Protein AF-0000000076752134 (afdb_homodimer)

Organism: NCBI:txid927661

Structure (mmCIF, N/CA/C/O backbone):
data_AF-0000000076752134-model_v1
#
loop_
_entity.id
_entity.type
_entity.pdbx_description
1 polymer 'Transcriptional regulator, TetR family'
#
loop_
_atom_site.group_PDB
_atom_site.id
_atom_site.type_symbol
_atom_site.label_atom_id
_atom_site.label_alt_id
_atom_site.label_comp_id
_atom_site.label_asym_id
_atom_site.label_entity_id
_atom_site.label_seq_id
_atom_site.pdbx_PDB_ins_code
_atom_site.Cartn_x
_atom_site.Cartn_y
_atom_site.Cartn_z
_atom_site.occupancy
_atom_site.B_iso_or_equiv
_atom_site.auth_seq_id
_atom_site.auth_comp_id
_atom_site.auth_asym_id
_atom_site.auth_atom_id
_atom_site.pdbx_PDB_model_num
ATOM 1 N N . MET A 1 1 ? -28.266 -38.438 -17.625 1 48.03 1 MET A N 1
ATOM 2 C CA . MET A 1 1 ? -28.484 -38.125 -16.203 1 48.03 1 MET A CA 1
ATOM 3 C C . MET A 1 1 ? -27.422 -37.188 -15.672 1 48.03 1 MET A C 1
ATOM 5 O O . MET A 1 1 ? -26.234 -37.5 -15.688 1 48.03 1 MET A O 1
ATOM 9 N N . SER A 1 2 ? -27.641 -35.906 -15.773 1 59.19 2 SER A N 1
ATOM 10 C CA . SER A 1 2 ? -26.594 -34.906 -15.594 1 59.19 2 SER A CA 1
ATOM 11 C C . SER A 1 2 ? -25.922 -35.031 -14.234 1 59.19 2 SER A C 1
ATOM 13 O O . SER A 1 2 ? -26.594 -35.25 -13.219 1 59.19 2 SER A O 1
ATOM 15 N N . ALA A 1 3 ? -24.766 -35.594 -14.125 1 75 3 ALA A N 1
ATOM 16 C CA . ALA A 1 3 ? -24 -35.844 -12.914 1 75 3 ALA A CA 1
ATOM 17 C C . ALA A 1 3 ? -24.219 -34.75 -11.883 1 75 3 ALA A C 1
ATOM 19 O O . ALA A 1 3 ? -24.438 -33.594 -12.25 1 75 3 ALA A O 1
ATOM 20 N N . ARG A 1 4 ? -24.656 -35.062 -10.594 1 89.06 4 ARG A N 1
ATOM 21 C CA . ARG A 1 4 ? -24.875 -34.156 -9.477 1 89.06 4 ARG A CA 1
ATOM 22 C C . ARG A 1 4 ? -23.688 -33.188 -9.32 1 89.06 4 ARG A C 1
ATOM 24 O O . ARG A 1 4 ? -22.531 -33.594 -9.391 1 89.06 4 ARG A O 1
ATOM 31 N N . PRO A 1 5 ? -24.047 -31.922 -9.305 1 92.06 5 PRO A N 1
ATOM 32 C CA . PRO A 1 5 ? -22.969 -30.969 -9.125 1 92.06 5 PRO A CA 1
ATOM 33 C C . PRO A 1 5 ? -22.125 -31.25 -7.875 1 92.06 5 PRO A C 1
ATOM 35 O O . PRO A 1 5 ? -22.641 -31.766 -6.887 1 92.06 5 PRO A O 1
ATOM 38 N N . THR A 1 6 ? -20.922 -31.031 -8 1 94.31 6 THR A N 1
ATOM 39 C CA . THR A 1 6 ? -19.969 -31.203 -6.906 1 94.31 6 THR A CA 1
ATOM 40 C C . THR A 1 6 ? -19.359 -29.859 -6.5 1 94.31 6 THR A C 1
ATOM 42 O O . THR A 1 6 ? -19.594 -28.844 -7.152 1 94.31 6 THR A O 1
ATOM 45 N N . ALA A 1 7 ? -18.625 -29.922 -5.395 1 96.06 7 ALA A N 1
ATOM 46 C CA . ALA A 1 7 ? -17.891 -28.734 -4.945 1 96.06 7 ALA A CA 1
ATOM 47 C C . ALA A 1 7 ? -16.922 -28.25 -6.023 1 96.06 7 ALA A C 1
ATOM 49 O O . ALA A 1 7 ? -16.766 -27.047 -6.223 1 96.06 7 ALA A O 1
ATOM 50 N N . THR A 1 8 ? -16.344 -29.172 -6.66 1 96.94 8 THR A N 1
ATOM 51 C CA . THR A 1 8 ? -15.398 -28.844 -7.723 1 96.94 8 THR A CA 1
ATOM 52 C C . THR A 1 8 ? -16.109 -28.156 -8.883 1 96.94 8 THR A C 1
ATOM 54 O O . THR A 1 8 ? -15.586 -27.188 -9.438 1 96.94 8 THR A O 1
ATOM 57 N N . ASP A 1 9 ? -17.25 -28.656 -9.234 1 96.44 9 ASP A N 1
ATOM 58 C CA . ASP A 1 9 ? -18.047 -28.031 -10.281 1 96.44 9 ASP A CA 1
ATOM 59 C C . ASP A 1 9 ? -18.422 -26.594 -9.898 1 96.44 9 ASP A C 1
ATOM 61 O O . ASP A 1 9 ? -18.359 -25.688 -10.734 1 96.44 9 ASP A O 1
ATOM 65 N N . ALA A 1 10 ? -18.781 -26.484 -8.68 1 97.31 10 ALA A N 1
ATOM 66 C CA . ALA A 1 10 ? -19.172 -25.172 -8.18 1 97.31 10 ALA A CA 1
ATOM 67 C C . ALA A 1 10 ? -18.016 -24.188 -8.258 1 97.31 10 ALA A C 1
ATOM 69 O O . ALA A 1 10 ? -18.172 -23.062 -8.719 1 97.31 10 ALA A O 1
ATOM 70 N N . PHE A 1 11 ? -16.875 -24.609 -7.848 1 98.25 11 PHE A N 1
ATOM 71 C CA . PHE A 1 11 ? -15.695 -23.75 -7.883 1 98.25 11 PHE A CA 1
ATOM 72 C C . PHE A 1 11 ? -15.336 -23.391 -9.32 1 98.25 11 PHE A C 1
ATOM 74 O O . PHE A 1 11 ? -15.008 -22.234 -9.617 1 98.25 11 PHE A O 1
ATOM 81 N N . ARG A 1 12 ? -15.406 -24.328 -10.18 1 97.81 12 ARG A N 1
ATOM 82 C CA . ARG A 1 12 ? -15.07 -24.094 -11.578 1 97.81 12 ARG A CA 1
ATOM 83 C C . ARG A 1 12 ? -16.016 -23.062 -12.195 1 97.81 12 ARG A C 1
ATOM 85 O O . ARG A 1 12 ? -15.57 -22.203 -12.961 1 97.81 12 ARG A O 1
ATOM 92 N N . LEU A 1 13 ? -17.234 -23.203 -11.859 1 97.69 13 LEU A N 1
ATOM 93 C CA . LEU A 1 13 ? -18.219 -22.25 -12.367 1 97.69 13 LEU A CA 1
ATOM 94 C C . LEU A 1 13 ? -17.953 -20.859 -11.828 1 97.69 13 LEU A C 1
ATOM 96 O O . LEU A 1 13 ? -17.984 -19.875 -12.578 1 97.69 13 LEU A O 1
ATOM 100 N N . ALA A 1 14 ? -17.688 -20.719 -10.547 1 98.31 14 ALA A N 1
ATOM 101 C CA . ALA A 1 14 ? -17.375 -19.438 -9.93 1 98.31 14 ALA A CA 1
ATOM 102 C C . ALA A 1 14 ? -16.125 -18.828 -10.531 1 98.31 14 ALA A C 1
ATOM 104 O O . ALA A 1 14 ? -16.094 -17.625 -10.828 1 98.31 14 ALA A O 1
ATOM 105 N N . ARG A 1 15 ? -15.148 -19.656 -10.664 1 98.12 15 ARG A N 1
ATOM 106 C CA . ARG A 1 15 ? -13.891 -19.203 -11.242 1 98.12 15 ARG A CA 1
ATOM 107 C C . ARG A 1 15 ? -14.078 -18.703 -12.672 1 98.12 15 ARG A C 1
ATOM 109 O O . ARG A 1 15 ? -13.516 -17.688 -13.055 1 98.12 15 ARG A O 1
ATOM 116 N N . ARG A 1 16 ? -14.859 -19.391 -13.453 1 97.75 16 ARG A N 1
ATOM 117 C CA . ARG A 1 16 ? -15.164 -18.969 -14.82 1 97.75 16 ARG A CA 1
ATOM 118 C C . ARG A 1 16 ? -15.883 -17.625 -14.836 1 97.75 16 ARG A C 1
ATOM 120 O O . ARG A 1 16 ? -15.602 -16.781 -15.688 1 97.75 16 ARG A O 1
ATOM 127 N N . THR A 1 17 ? -16.828 -17.516 -13.977 1 97.62 17 THR A N 1
ATOM 128 C CA . THR A 1 17 ? -17.547 -16.266 -13.844 1 97.62 17 THR A CA 1
ATOM 129 C C . THR A 1 17 ? -16.578 -15.117 -13.539 1 97.62 17 THR A C 1
ATOM 131 O O . THR A 1 17 ? -16.641 -14.062 -14.164 1 97.62 17 THR A O 1
ATOM 134 N N . PHE A 1 18 ? -15.688 -15.352 -12.648 1 98.06 18 PHE A N 1
ATOM 135 C CA . PHE A 1 18 ? -14.688 -14.359 -12.25 1 98.06 18 PHE A CA 1
ATOM 136 C C . PHE A 1 18 ? -13.758 -14.031 -13.414 1 98.06 18 PHE A C 1
ATOM 138 O O . PHE A 1 18 ? -13.477 -12.859 -13.68 1 98.06 18 PHE A O 1
ATOM 145 N N . LEU A 1 19 ? -13.375 -15.016 -14.148 1 97.5 19 LEU A N 1
ATOM 146 C CA . LEU A 1 19 ? -12.461 -14.852 -15.281 1 97.5 19 LEU A CA 1
ATOM 147 C C . LEU A 1 19 ? -13.133 -14.055 -16.406 1 97.5 19 LEU A C 1
ATOM 149 O O . LEU A 1 19 ? -12.461 -13.352 -17.156 1 97.5 19 LEU A O 1
ATOM 153 N N . ALA A 1 20 ? -14.43 -14.109 -16.438 1 96.62 20 ALA A N 1
ATOM 154 C CA . ALA A 1 20 ? -15.195 -13.383 -17.438 1 96.62 20 ALA A CA 1
ATOM 155 C C . ALA A 1 20 ? -15.375 -11.922 -17.047 1 96.62 20 ALA A C 1
ATOM 157 O O . ALA A 1 20 ? -15.953 -11.133 -17.812 1 96.62 20 ALA A O 1
ATOM 158 N N . GLY A 1 21 ? -14.891 -11.555 -15.914 1 95.25 21 GLY A N 1
ATOM 159 C CA . GLY A 1 21 ? -15.016 -10.188 -15.438 1 95.25 21 GLY A CA 1
ATOM 160 C C . GLY A 1 21 ? -16.359 -9.898 -14.789 1 95.25 21 GLY A C 1
ATOM 161 O O . GLY A 1 21 ? -16.75 -8.734 -14.648 1 95.25 21 GLY A O 1
ATOM 162 N N . GLU A 1 22 ? -17.047 -10.961 -14.375 1 95.69 22 GLU A N 1
ATOM 163 C CA . GLU A 1 22 ? -18.375 -10.805 -13.797 1 95.69 22 GLU A CA 1
ATOM 164 C C . GLU A 1 22 ? -18.344 -10.953 -12.273 1 95.69 22 GLU A C 1
ATOM 166 O O . GLU A 1 22 ? -17.438 -11.602 -11.734 1 95.69 22 GLU A O 1
ATOM 171 N N . ARG A 1 23 ? -19.328 -10.297 -11.656 1 96.12 23 ARG A N 1
ATOM 172 C CA . ARG A 1 23 ? -19.453 -10.438 -10.211 1 96.12 23 ARG A CA 1
ATOM 173 C C . ARG A 1 23 ? -19.875 -11.859 -9.836 1 96.12 23 ARG A C 1
ATOM 175 O O . ARG A 1 23 ? -20.828 -12.398 -10.398 1 96.12 23 ARG A O 1
ATOM 182 N N . VAL A 1 24 ? -19.156 -12.492 -8.984 1 97.06 24 VAL A N 1
ATOM 183 C CA . VAL A 1 24 ? -19.531 -13.797 -8.445 1 97.06 24 VAL A CA 1
ATOM 184 C C . VAL A 1 24 ? -20.656 -13.633 -7.418 1 97.06 24 VAL A C 1
ATOM 186 O O . VAL A 1 24 ? -20.438 -13.094 -6.332 1 97.06 24 VAL A O 1
ATOM 189 N N . ASP A 1 25 ? -21.75 -14.047 -7.762 1 95.94 25 ASP A N 1
ATOM 190 C CA . ASP A 1 25 ? -22.938 -13.984 -6.918 1 95.94 25 ASP A CA 1
ATOM 191 C C . ASP A 1 25 ? -23.344 -15.375 -6.43 1 95.94 25 ASP A C 1
ATOM 193 O O . ASP A 1 25 ? -23.719 -16.234 -7.227 1 95.94 25 ASP A O 1
ATOM 197 N N . LEU A 1 26 ? -23.344 -15.523 -5.145 1 96.19 26 LEU A N 1
ATOM 198 C CA . LEU A 1 26 ? -23.562 -16.844 -4.574 1 96.19 26 LEU A CA 1
ATOM 199 C C . LEU A 1 26 ? -25 -17.312 -4.824 1 96.19 26 LEU A C 1
ATOM 201 O O . LEU A 1 26 ? -25.25 -18.5 -5.012 1 96.19 26 LEU A O 1
ATOM 205 N N . LYS A 1 27 ? -25.938 -16.344 -4.781 1 95.25 27 LYS A N 1
ATOM 206 C CA . LYS A 1 27 ? -27.328 -16.688 -5.074 1 95.25 27 LYS A CA 1
ATOM 207 C C . LYS A 1 27 ? -27.484 -17.188 -6.512 1 95.25 27 LYS A C 1
ATOM 209 O O . LYS A 1 27 ? -28.109 -18.203 -6.758 1 95.25 27 LYS A O 1
ATOM 214 N N . ARG A 1 28 ? -26.922 -16.469 -7.406 1 95.94 28 ARG A N 1
ATOM 215 C CA . ARG A 1 28 ? -26.969 -16.844 -8.812 1 95.94 28 ARG A CA 1
ATOM 216 C C . ARG A 1 28 ? -26.266 -18.156 -9.062 1 95.94 28 ARG A C 1
ATOM 218 O O . ARG A 1 28 ? -26.734 -19 -9.836 1 95.94 28 ARG A O 1
ATOM 225 N N . LEU A 1 29 ? -25.109 -18.344 -8.406 1 96.44 29 LEU A N 1
ATOM 226 C CA . LEU A 1 29 ? -24.328 -19.578 -8.539 1 96.44 29 LEU A CA 1
ATOM 227 C C . LEU A 1 29 ? -25.141 -20.781 -8.055 1 96.44 29 LEU A C 1
ATOM 229 O O . LEU A 1 29 ? -25.172 -21.812 -8.719 1 96.44 29 LEU A O 1
ATOM 233 N N . ALA A 1 30 ? -25.766 -20.656 -6.941 1 96.19 30 ALA A N 1
ATOM 234 C CA . ALA A 1 30 ? -26.594 -21.734 -6.398 1 96.19 30 ALA A CA 1
ATOM 235 C C . ALA A 1 30 ? -27.734 -22.078 -7.352 1 96.19 30 ALA A C 1
ATOM 237 O O . ALA A 1 30 ? -28.016 -23.25 -7.598 1 96.19 30 ALA A O 1
ATOM 238 N N . ALA A 1 31 ? -28.344 -21 -7.883 1 95.5 31 ALA A N 1
ATOM 239 C CA . ALA A 1 31 ? -29.469 -21.188 -8.812 1 95.5 31 ALA A CA 1
ATOM 240 C C . ALA A 1 31 ? -29.016 -21.922 -10.07 1 95.5 31 ALA A C 1
ATOM 242 O O . ALA A 1 31 ? -29.688 -22.828 -10.539 1 95.5 31 ALA A O 1
ATOM 243 N N . GLU A 1 32 ? -27.875 -21.578 -10.555 1 95.31 32 GLU A N 1
ATOM 244 C CA . GLU A 1 32 ? -27.359 -22.172 -11.773 1 95.31 32 GLU A CA 1
ATOM 245 C C . GLU A 1 32 ? -27 -23.641 -11.555 1 95.31 32 GLU A C 1
ATOM 247 O O . GLU A 1 32 ? -27.141 -24.469 -12.469 1 95.31 32 GLU A O 1
ATOM 252 N N . LEU A 1 33 ? -26.547 -24.031 -10.352 1 95.75 33 LEU A N 1
ATOM 253 C CA . LEU A 1 33 ? -26.141 -25.391 -10.023 1 95.75 33 LEU A CA 1
ATOM 254 C C . LEU A 1 33 ? -27.312 -26.203 -9.484 1 95.75 33 LEU A C 1
ATOM 256 O O . LEU A 1 33 ? -27.203 -27.406 -9.281 1 95.75 33 LEU A O 1
ATOM 260 N N . ASP A 1 34 ? -28.406 -25.453 -9.281 1 95 34 ASP A N 1
ATOM 261 C CA . ASP A 1 34 ? -29.609 -26.062 -8.734 1 95 34 ASP A CA 1
ATOM 262 C C . ASP A 1 34 ? -29.328 -26.719 -7.383 1 95 34 ASP A C 1
ATOM 264 O O . ASP A 1 34 ? -29.625 -27.906 -7.188 1 95 34 ASP A O 1
ATOM 268 N N . VAL A 1 35 ? -28.672 -26.031 -6.5 1 95.88 35 VAL A N 1
ATOM 269 C CA . VAL A 1 35 ? -28.422 -26.438 -5.121 1 95.88 35 VAL A CA 1
ATOM 270 C C . VAL A 1 35 ? -28.859 -25.344 -4.16 1 95.88 35 VAL A C 1
ATOM 272 O O . VAL A 1 35 ? -29.031 -24.188 -4.566 1 95.88 35 VAL A O 1
ATOM 275 N N . ASP A 1 36 ? -29.062 -25.703 -2.879 1 94.88 36 ASP A N 1
ATOM 276 C CA . ASP A 1 36 ? -29.422 -24.719 -1.869 1 94.88 36 ASP A CA 1
ATOM 277 C C . ASP A 1 36 ? -28.188 -23.938 -1.407 1 94.88 36 ASP A C 1
ATOM 279 O O . ASP A 1 36 ? -27.062 -24.391 -1.567 1 94.88 36 ASP A O 1
ATOM 283 N N . ARG A 1 37 ? -28.469 -22.797 -0.846 1 92.44 37 ARG A N 1
ATOM 284 C CA . ARG A 1 37 ? -27.406 -21.906 -0.371 1 92.44 37 ARG A CA 1
ATOM 285 C C . ARG A 1 37 ? -26.578 -22.594 0.713 1 92.44 37 ARG A C 1
ATOM 287 O O . ARG A 1 37 ? -25.359 -22.375 0.793 1 92.44 37 ARG A O 1
ATOM 294 N N . SER A 1 38 ? -27.188 -23.391 1.467 1 94.75 38 SER A N 1
ATOM 295 C CA . SER A 1 38 ? -26.484 -24.078 2.545 1 94.75 38 SER A CA 1
ATOM 296 C C . SER A 1 38 ? -25.469 -25.078 1.997 1 94.75 38 SER A C 1
ATOM 298 O O . SER A 1 38 ? -24.375 -25.219 2.531 1 94.75 38 SER A O 1
ATOM 300 N N . THR A 1 39 ? -25.844 -25.75 1.032 1 94.94 39 THR A N 1
ATOM 301 C CA . THR A 1 39 ? -24.953 -26.688 0.355 1 94.94 39 THR A CA 1
ATOM 302 C C . THR A 1 39 ? -23.766 -25.953 -0.26 1 94.94 39 THR A C 1
ATOM 304 O O . THR A 1 39 ? -22.609 -26.375 -0.091 1 94.94 39 THR A O 1
ATOM 307 N N . LEU A 1 40 ? -24.047 -24.859 -0.976 1 96.19 40 LEU A N 1
ATOM 308 C CA . LEU A 1 40 ? -22.984 -24.094 -1.6 1 96.19 40 LEU A CA 1
ATOM 309 C C . LEU A 1 40 ? -22.016 -23.547 -0.548 1 96.19 40 LEU A C 1
ATOM 311 O O . LEU A 1 40 ? -20.797 -23.562 -0.748 1 96.19 40 LEU A O 1
ATOM 315 N N . PHE A 1 41 ? -22.531 -23.109 0.542 1 95.69 41 PHE A N 1
ATOM 316 C CA . PHE A 1 41 ? -21.719 -22.594 1.634 1 95.69 41 PHE A CA 1
ATOM 317 C C . PHE A 1 41 ? -20.797 -23.688 2.186 1 95.69 41 PHE A C 1
ATOM 319 O O . PHE A 1 41 ? -19.641 -23.422 2.486 1 95.69 41 PHE A O 1
ATOM 326 N N . ARG A 1 42 ? -21.328 -24.859 2.332 1 96.06 42 ARG A N 1
ATOM 327 C CA . ARG A 1 42 ? -20.516 -25.969 2.814 1 96.06 42 ARG A CA 1
ATOM 328 C C . ARG A 1 42 ? -19.375 -26.266 1.858 1 96.06 42 ARG A C 1
ATOM 330 O O . ARG A 1 42 ? -18.266 -26.641 2.291 1 96.06 42 ARG A O 1
ATOM 337 N N . TRP A 1 43 ? -19.641 -26.016 0.567 1 96.62 43 TRP A N 1
ATOM 338 C CA . TRP A 1 43 ? -18.656 -26.312 -0.461 1 96.62 43 TRP A CA 1
ATOM 339 C C . TRP A 1 43 ? -17.609 -25.203 -0.551 1 96.62 43 TRP A C 1
ATOM 341 O O . TRP A 1 43 ? -16.406 -25.484 -0.603 1 96.62 43 TRP A O 1
ATOM 351 N N . LEU A 1 44 ? -18.047 -23.906 -0.551 1 97.19 44 LEU A N 1
ATOM 352 C CA . LEU A 1 44 ? -17.203 -22.828 -1.025 1 97.19 44 LEU A CA 1
ATOM 353 C C . LEU A 1 44 ? -17.031 -21.766 0.052 1 97.19 44 LEU A C 1
ATOM 355 O O . LEU A 1 44 ? -16.25 -20.812 -0.12 1 97.19 44 LEU A O 1
ATOM 359 N N . GLY A 1 45 ? -17.688 -21.906 1.164 1 96.56 45 GLY A N 1
ATOM 360 C CA . GLY A 1 45 ? -17.672 -20.859 2.174 1 96.56 45 GLY A CA 1
ATOM 361 C C . GLY A 1 45 ? -18.438 -19.609 1.759 1 96.56 45 GLY A C 1
ATOM 362 O O . GLY A 1 45 ? -19.391 -19.703 0.981 1 96.56 45 GLY A O 1
ATOM 363 N N . ASN A 1 46 ? -18.188 -18.516 2.371 1 96.69 46 ASN A N 1
ATOM 364 C CA . ASN A 1 46 ? -18.812 -17.25 2.008 1 96.69 46 ASN A CA 1
ATOM 365 C C . ASN A 1 46 ? -18.141 -16.625 0.789 1 96.69 46 ASN A C 1
ATOM 367 O O . ASN A 1 46 ? -17.172 -17.172 0.253 1 96.69 46 ASN A O 1
ATOM 371 N N . ARG A 1 47 ? -18.656 -15.539 0.336 1 96.94 47 ARG A N 1
ATOM 372 C CA . ARG A 1 47 ? -18.203 -14.922 -0.906 1 96.94 47 ARG A CA 1
ATOM 373 C C . ARG A 1 47 ? -16.734 -14.516 -0.804 1 96.94 47 ARG A C 1
ATOM 375 O O . ARG A 1 47 ? -15.969 -14.711 -1.748 1 96.94 47 ARG A O 1
ATOM 382 N N . ASP A 1 48 ? -16.328 -13.953 0.293 1 96.81 48 ASP A N 1
ATOM 383 C CA . ASP A 1 48 ? -14.938 -13.547 0.45 1 96.81 48 ASP A CA 1
ATOM 384 C C . ASP A 1 48 ? -14 -14.75 0.348 1 96.81 48 ASP A C 1
ATOM 386 O O . ASP A 1 48 ? -12.984 -14.695 -0.344 1 96.81 48 ASP A O 1
ATOM 390 N N . GLN A 1 49 ? -14.336 -15.766 1.065 1 97.06 49 GLN A N 1
ATOM 391 C CA . GLN A 1 49 ? -13.531 -16.984 1.021 1 97.06 49 GLN A CA 1
ATOM 392 C C . GLN A 1 49 ? -13.43 -17.531 -0.403 1 97.06 49 GLN A C 1
ATOM 394 O O . GLN A 1 49 ? -12.352 -17.938 -0.842 1 97.06 49 GLN A O 1
ATOM 399 N N . LEU A 1 50 ? -14.547 -17.531 -1.051 1 97.94 50 LEU A N 1
ATOM 400 C CA . LEU A 1 50 ? -14.57 -18.016 -2.43 1 97.94 50 LEU A CA 1
ATOM 401 C C . LEU A 1 50 ? -13.68 -17.156 -3.318 1 97.94 50 LEU A C 1
ATOM 403 O O . LEU A 1 50 ? -12.898 -17.672 -4.113 1 97.94 50 LEU A O 1
ATOM 407 N N . LEU A 1 51 ? -13.773 -15.828 -3.268 1 98 51 LEU A N 1
ATOM 408 C CA . LEU A 1 51 ? -12.945 -14.914 -4.051 1 98 51 LEU A CA 1
ATOM 409 C C . LEU A 1 51 ? -11.469 -15.141 -3.771 1 98 51 LEU A C 1
ATOM 411 O O . LEU A 1 51 ? -10.648 -15.156 -4.699 1 98 51 LEU A O 1
ATOM 415 N N . VAL A 1 52 ? -11.125 -15.344 -2.553 1 97.69 52 VAL A N 1
ATOM 416 C CA . VAL A 1 52 ? -9.75 -15.609 -2.146 1 97.69 52 VAL A CA 1
ATOM 417 C C . VAL A 1 52 ? -9.25 -16.891 -2.822 1 97.69 52 VAL A C 1
ATOM 419 O O . VAL A 1 52 ? -8.172 -16.906 -3.42 1 97.69 52 VAL A O 1
ATOM 422 N N . ASP A 1 53 ? -10.047 -17.891 -2.729 1 97.69 53 ASP A N 1
ATOM 423 C CA . ASP A 1 53 ? -9.672 -19.172 -3.334 1 97.69 53 ASP A CA 1
ATOM 424 C C . ASP A 1 53 ? -9.5 -19.031 -4.844 1 97.69 53 ASP A C 1
ATOM 426 O O . ASP A 1 53 ? -8.586 -19.625 -5.426 1 97.69 53 ASP A O 1
ATOM 430 N N . ILE A 1 54 ? -10.328 -18.266 -5.449 1 98.19 54 ILE A N 1
ATOM 431 C CA . ILE A 1 54 ? -10.234 -18.047 -6.887 1 98.19 54 ILE A CA 1
ATOM 432 C C . ILE A 1 54 ? -8.953 -17.281 -7.211 1 98.19 54 ILE A C 1
ATOM 434 O O . ILE A 1 54 ? -8.203 -17.672 -8.109 1 98.19 54 ILE A O 1
ATOM 438 N N . LEU A 1 55 ? -8.695 -16.188 -6.5 1 97.5 55 LEU A N 1
ATOM 439 C CA . LEU A 1 55 ? -7.508 -15.375 -6.727 1 97.5 55 LEU A CA 1
ATOM 440 C C . LEU A 1 55 ? -6.238 -16.203 -6.566 1 97.5 55 LEU A C 1
ATOM 442 O O . LEU A 1 55 ? -5.32 -16.109 -7.383 1 97.5 55 LEU A O 1
ATOM 446 N N . ILE A 1 56 ? -6.211 -17.062 -5.555 1 97.38 56 ILE A N 1
ATOM 447 C CA . ILE A 1 56 ? -5.055 -17.922 -5.297 1 97.38 56 ILE A CA 1
ATOM 448 C C . ILE A 1 56 ? -4.902 -18.922 -6.426 1 97.38 56 ILE A C 1
ATOM 450 O O . ILE A 1 56 ? -3.793 -19.156 -6.918 1 97.38 56 ILE A O 1
ATOM 454 N N . SER A 1 57 ? -6.012 -19.469 -6.844 1 97.25 57 SER A N 1
ATOM 455 C CA . SER A 1 57 ? -5.988 -20.469 -7.898 1 97.25 57 SER A CA 1
ATOM 456 C C . SER A 1 57 ? -5.461 -19.891 -9.203 1 97.25 57 SER A C 1
ATOM 458 O O . SER A 1 57 ? -4.973 -20.625 -10.07 1 97.25 57 SER A O 1
ATOM 460 N N . LEU A 1 58 ? -5.582 -18.6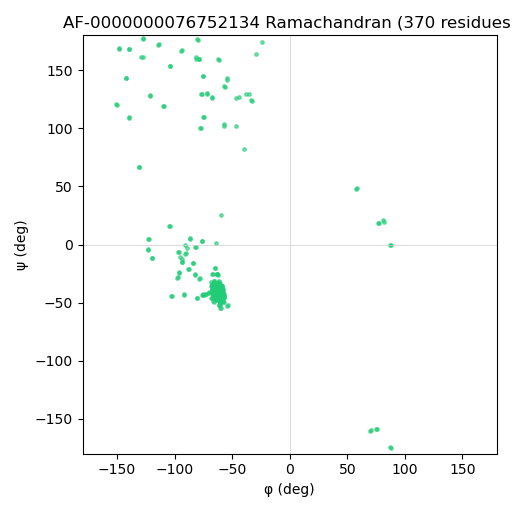09 -9.422 1 96.12 58 LEU A N 1
ATOM 461 C CA . LEU A 1 58 ? -5.133 -17.938 -10.641 1 96.12 58 LEU A CA 1
ATOM 462 C C . LEU A 1 58 ? -3.703 -17.422 -10.484 1 96.12 58 LEU A C 1
ATOM 464 O O . LEU A 1 58 ? -2.875 -17.609 -11.375 1 96.12 58 LEU A O 1
ATOM 468 N N . SER A 1 59 ? -3.404 -16.844 -9.359 1 95.06 59 SER A N 1
ATOM 469 C CA . SER A 1 59 ? -2.123 -16.188 -9.117 1 95.06 59 SER A CA 1
ATOM 470 C C . SER A 1 59 ? -1.005 -17.219 -8.945 1 95.06 59 SER A C 1
ATOM 472 O O . SER A 1 59 ? 0.083 -17.047 -9.5 1 95.06 59 SER A O 1
ATOM 474 N N . ASP A 1 60 ? -1.198 -18.312 -8.219 1 94.94 60 ASP A N 1
ATOM 475 C CA . ASP A 1 60 ? -0.157 -19.266 -7.852 1 94.94 60 ASP A CA 1
ATOM 476 C C . ASP A 1 60 ? 0.459 -19.906 -9.094 1 94.94 60 ASP A C 1
ATOM 478 O O . ASP A 1 60 ? 1.678 -19.875 -9.281 1 94.94 60 ASP A O 1
ATOM 482 N N . PRO A 1 61 ? -0.428 -20.453 -9.961 1 95.56 61 PRO A N 1
ATOM 483 C CA . PRO A 1 61 ? 0.173 -21.062 -11.148 1 95.56 61 PRO A CA 1
ATOM 484 C C . PRO A 1 61 ? 0.875 -20.047 -12.047 1 95.56 61 PRO A C 1
ATOM 486 O O . PRO A 1 61 ? 1.876 -20.375 -12.688 1 95.56 61 PRO A O 1
ATOM 489 N N . THR A 1 62 ? 0.361 -18.828 -12.133 1 96.62 62 THR A N 1
ATOM 490 C CA . THR A 1 62 ? 0.973 -17.781 -12.938 1 96.62 62 THR A CA 1
ATOM 491 C C . THR A 1 62 ? 2.387 -17.484 -12.445 1 96.62 62 THR A C 1
ATOM 493 O O . THR A 1 62 ? 3.338 -17.484 -13.227 1 96.62 62 THR A O 1
ATOM 496 N N . LEU A 1 63 ? 2.537 -17.281 -11.117 1 97.69 63 LEU A N 1
ATOM 497 C CA . LEU A 1 63 ? 3.842 -16.969 -10.547 1 97.69 63 LEU A CA 1
ATOM 498 C C . LEU A 1 63 ? 4.793 -18.156 -10.68 1 97.69 63 LEU A C 1
ATOM 500 O O . LEU A 1 63 ? 5.961 -17.984 -11.023 1 97.69 63 LEU A O 1
ATOM 504 N N . ARG A 1 64 ? 4.293 -19.344 -10.523 1 96.31 64 ARG A N 1
ATOM 505 C CA . ARG A 1 64 ? 5.125 -20.547 -10.633 1 96.31 64 ARG A CA 1
ATOM 506 C C . ARG A 1 64 ? 5.668 -20.703 -12.047 1 96.31 64 ARG A C 1
ATOM 508 O O . ARG A 1 64 ? 6.832 -21.062 -12.234 1 96.31 64 ARG A O 1
ATOM 515 N N . THR A 1 65 ? 4.859 -20.453 -13.023 1 97.69 65 THR A N 1
ATOM 516 C CA . THR A 1 65 ? 5.277 -20.547 -14.414 1 97.69 65 THR A CA 1
ATOM 517 C C . THR A 1 65 ? 6.344 -19.5 -14.734 1 97.69 65 THR A C 1
ATOM 519 O O . THR A 1 65 ? 7.348 -19.812 -15.375 1 97.69 65 THR A O 1
ATOM 522 N N . ILE A 1 66 ? 6.125 -18.344 -14.242 1 98.25 66 ILE A N 1
ATOM 523 C CA . ILE A 1 66 ? 7.066 -17.25 -14.477 1 98.25 66 ILE A CA 1
ATOM 524 C C . ILE A 1 66 ? 8.414 -17.578 -13.844 1 98.25 66 ILE A C 1
ATOM 526 O O . ILE A 1 66 ? 9.461 -17.391 -14.461 1 98.25 66 ILE A O 1
ATOM 530 N N . VAL A 1 67 ? 8.398 -18.125 -12.633 1 97.56 67 VAL A N 1
ATOM 531 C CA . VAL A 1 67 ? 9.609 -18.5 -11.906 1 97.56 67 VAL A CA 1
ATOM 532 C C . VAL A 1 67 ? 10.344 -19.609 -12.664 1 97.56 67 VAL A C 1
ATOM 534 O O . VAL A 1 67 ? 11.562 -19.531 -12.844 1 97.56 67 VAL A O 1
ATOM 537 N N . ARG A 1 68 ? 9.586 -20.562 -13.117 1 95.94 68 ARG A N 1
ATOM 538 C CA . ARG A 1 68 ? 10.164 -21.703 -13.828 1 95.94 68 ARG A CA 1
ATOM 539 C C . ARG A 1 68 ? 10.844 -21.25 -15.117 1 95.94 68 ARG A C 1
ATOM 541 O O . ARG A 1 68 ? 11.906 -21.75 -15.477 1 95.94 68 ARG A O 1
ATOM 548 N N . ASP A 1 69 ? 10.289 -20.234 -15.734 1 96.88 69 ASP A N 1
ATOM 549 C CA . ASP A 1 69 ? 10.727 -19.844 -17.078 1 96.88 69 ASP A CA 1
ATOM 550 C C . ASP A 1 69 ? 11.805 -18.75 -17 1 96.88 69 ASP A C 1
ATOM 552 O O . ASP A 1 69 ? 12.453 -18.453 -18 1 96.88 69 ASP A O 1
ATOM 556 N N . ALA A 1 70 ? 11.891 -18.188 -15.836 1 96.06 70 ALA A N 1
ATOM 557 C CA . ALA A 1 70 ? 12.828 -17.078 -15.703 1 96.06 70 ALA A CA 1
ATOM 558 C C . ALA A 1 70 ? 14.273 -17.578 -15.742 1 96.06 70 ALA A C 1
ATOM 560 O O . ALA A 1 70 ? 14.633 -18.5 -15.023 1 96.06 70 ALA A O 1
ATOM 561 N N . GLU A 1 71 ? 15.055 -16.969 -16.578 1 94.81 71 GLU A N 1
ATOM 562 C CA . GLU A 1 71 ? 16.469 -17.328 -16.703 1 94.81 71 GLU A CA 1
ATOM 563 C C . GLU A 1 71 ? 17.344 -16.438 -15.812 1 94.81 71 GLU A C 1
ATOM 565 O O . GLU A 1 71 ? 16.859 -15.445 -15.266 1 94.81 71 GLU A O 1
ATOM 570 N N . GLY A 1 72 ? 18.578 -16.906 -15.688 1 94.19 72 GLY A N 1
ATOM 571 C CA . GLY A 1 72 ? 19.547 -16.141 -14.914 1 94.19 72 GLY A CA 1
ATOM 572 C C . GLY A 1 72 ? 19.516 -16.469 -13.43 1 94.19 72 GLY A C 1
ATOM 573 O O . GLY A 1 72 ? 18.984 -17.5 -13.031 1 94.19 72 GLY A O 1
ATOM 574 N N . THR A 1 73 ? 20.312 -15.695 -12.68 1 93.81 73 THR A N 1
ATOM 575 C CA . THR A 1 73 ? 20.422 -15.875 -11.234 1 93.81 73 THR A CA 1
ATOM 576 C C . THR A 1 73 ? 20.469 -14.523 -10.523 1 93.81 73 THR A C 1
ATOM 578 O O . THR A 1 73 ? 20.531 -13.477 -11.172 1 93.81 73 THR A O 1
ATOM 581 N N . GLY A 1 74 ? 20.328 -14.562 -9.234 1 94.56 74 GLY A N 1
ATOM 582 C CA . GLY A 1 74 ? 20.578 -13.398 -8.406 1 94.56 74 GLY A CA 1
ATOM 583 C C . GLY A 1 74 ? 19.469 -12.359 -8.492 1 94.56 74 GLY A C 1
ATOM 584 O O . GLY A 1 74 ? 18.328 -12.68 -8.805 1 94.56 74 GLY A O 1
ATOM 585 N N . GLY A 1 75 ? 19.766 -11.156 -8.148 1 94.12 75 GLY A N 1
ATOM 586 C CA . GLY A 1 75 ? 18.828 -10.047 -8.07 1 94.12 75 GLY A CA 1
ATOM 587 C C . GLY A 1 75 ? 18.188 -9.711 -9.406 1 94.12 75 GLY A C 1
ATOM 588 O O . GLY A 1 75 ? 17 -9.359 -9.461 1 94.12 75 GLY A O 1
ATOM 589 N N . ARG A 1 76 ? 18.969 -9.844 -10.484 1 94.06 76 ARG A N 1
ATOM 590 C CA . ARG A 1 76 ? 18.438 -9.547 -11.812 1 94.06 76 ARG A CA 1
ATOM 591 C C . ARG A 1 76 ? 17.328 -10.531 -12.188 1 94.06 76 ARG A C 1
ATOM 593 O O . ARG A 1 76 ? 16.312 -10.148 -12.773 1 94.06 76 ARG A O 1
ATOM 600 N N . ARG A 1 77 ? 17.531 -11.781 -11.891 1 96.38 77 ARG A N 1
ATOM 601 C CA . ARG A 1 77 ? 16.516 -12.789 -12.148 1 96.38 77 ARG A CA 1
ATOM 602 C C . ARG A 1 77 ? 15.242 -12.492 -11.367 1 96.38 77 ARG A C 1
ATOM 604 O O . ARG A 1 77 ? 14.141 -12.523 -11.914 1 96.38 77 ARG A O 1
ATOM 611 N N . VAL A 1 78 ? 15.414 -12.188 -10.086 1 97.62 78 VAL A N 1
ATOM 612 C CA . VAL A 1 78 ? 14.281 -11.891 -9.219 1 97.62 78 VAL A CA 1
ATOM 613 C C . VAL A 1 78 ? 13.531 -10.664 -9.742 1 97.62 78 VAL A C 1
ATOM 615 O O . VAL A 1 78 ? 12.297 -10.648 -9.766 1 97.62 78 VAL A O 1
ATOM 618 N N . ALA A 1 79 ? 14.258 -9.664 -10.203 1 97.12 79 ALA A N 1
ATOM 619 C CA . ALA A 1 79 ? 13.656 -8.453 -10.75 1 97.12 79 ALA A CA 1
ATOM 620 C C . ALA A 1 79 ? 12.852 -8.758 -12.008 1 97.12 79 ALA A C 1
ATOM 622 O O . ALA A 1 79 ? 11.75 -8.234 -12.195 1 97.12 79 ALA A O 1
ATOM 623 N N . ARG A 1 80 ? 13.383 -9.586 -12.852 1 97.56 80 ARG A N 1
ATOM 624 C CA . ARG A 1 80 ? 12.68 -9.984 -14.062 1 97.56 80 ARG A CA 1
ATOM 625 C C . ARG A 1 80 ? 11.383 -10.727 -13.727 1 97.56 80 ARG A C 1
ATOM 627 O O . ARG A 1 80 ? 10.352 -10.508 -14.367 1 97.56 80 ARG A O 1
ATOM 634 N N . ILE A 1 81 ? 11.469 -11.555 -12.758 1 98.5 81 ILE A N 1
ATOM 635 C CA . ILE A 1 81 ? 10.305 -12.305 -12.32 1 98.5 81 ILE A CA 1
ATOM 636 C C . ILE A 1 81 ? 9.242 -11.352 -11.781 1 98.5 81 ILE A C 1
ATOM 638 O O . ILE A 1 81 ? 8.062 -11.469 -12.109 1 98.5 81 ILE A O 1
ATOM 642 N N . ALA A 1 82 ? 9.656 -10.414 -10.945 1 98.5 82 ALA A N 1
ATOM 643 C CA . ALA A 1 82 ? 8.734 -9.43 -10.398 1 98.5 82 ALA A CA 1
ATOM 644 C C . ALA A 1 82 ? 8.055 -8.633 -11.516 1 98.5 82 ALA A C 1
ATOM 646 O O . ALA A 1 82 ? 6.84 -8.422 -11.484 1 98.5 82 ALA A O 1
ATOM 647 N N . GLY A 1 83 ? 8.852 -8.18 -12.477 1 98.19 83 GLY A N 1
ATOM 648 C CA . GLY A 1 83 ? 8.305 -7.461 -13.617 1 98.19 83 GLY A CA 1
ATOM 649 C C . GLY A 1 83 ? 7.328 -8.281 -14.438 1 98.19 83 GLY A C 1
ATOM 650 O O . GLY A 1 83 ? 6.266 -7.793 -14.82 1 98.19 83 GLY A O 1
ATOM 651 N N . ALA A 1 84 ? 7.684 -9.5 -14.719 1 98.38 84 ALA A N 1
ATOM 652 C CA . ALA A 1 84 ? 6.824 -10.391 -15.492 1 98.38 84 ALA A CA 1
ATOM 653 C C . ALA A 1 84 ? 5.512 -10.664 -14.758 1 98.38 84 ALA A C 1
ATOM 655 O O . ALA A 1 84 ? 4.449 -10.719 -15.375 1 98.38 84 ALA A O 1
ATOM 656 N N . TYR A 1 85 ? 5.582 -10.852 -13.453 1 98.31 85 TYR A N 1
ATOM 657 C CA . TYR A 1 85 ? 4.383 -11.062 -12.648 1 98.31 85 TYR A CA 1
ATOM 658 C C . TYR A 1 85 ? 3.486 -9.828 -12.68 1 98.31 85 TYR A C 1
ATOM 660 O O . TYR A 1 85 ? 2.271 -9.938 -12.859 1 98.31 85 TYR A O 1
ATOM 668 N N . ALA A 1 86 ? 4.078 -8.656 -12.523 1 97.56 86 ALA A N 1
ATOM 669 C CA . ALA A 1 86 ? 3.33 -7.406 -12.633 1 97.56 86 ALA A CA 1
ATOM 670 C C . ALA A 1 86 ? 2.639 -7.297 -13.984 1 97.56 86 ALA A C 1
ATOM 672 O O . ALA A 1 86 ? 1.464 -6.926 -14.062 1 97.56 86 ALA A O 1
ATOM 673 N N . ALA A 1 87 ? 3.371 -7.605 -15.047 1 97.44 87 ALA A N 1
ATOM 674 C CA . ALA A 1 87 ? 2.811 -7.543 -16.391 1 97.44 87 ALA A CA 1
ATOM 675 C C . ALA A 1 87 ? 1.624 -8.492 -16.531 1 97.44 87 ALA A C 1
ATOM 677 O O . ALA A 1 87 ? 0.61 -8.141 -17.141 1 97.44 87 ALA A O 1
ATOM 678 N N . ALA A 1 88 ? 1.758 -9.672 -16.016 1 97.25 88 ALA A N 1
ATOM 679 C CA . ALA A 1 88 ? 0.675 -10.656 -16.078 1 97.25 88 ALA A CA 1
ATOM 680 C C . ALA A 1 88 ? -0.577 -10.133 -15.375 1 97.25 88 ALA A C 1
ATOM 682 O O . ALA A 1 88 ? -1.693 -10.32 -15.867 1 97.25 88 ALA A O 1
ATOM 683 N N . LEU A 1 89 ? -0.421 -9.5 -14.234 1 95.31 89 LEU A N 1
ATOM 684 C CA . LEU A 1 89 ? -1.547 -8.953 -13.484 1 95.31 89 LEU A CA 1
ATOM 685 C C . LEU A 1 89 ? -2.152 -7.758 -14.211 1 95.31 89 LEU A C 1
ATOM 687 O O . LEU A 1 89 ? -3.373 -7.586 -14.219 1 95.31 89 LEU A O 1
ATOM 691 N N . ILE A 1 90 ? -1.331 -6.871 -14.781 1 94.44 90 ILE A N 1
ATOM 692 C CA . ILE A 1 90 ? -1.795 -5.719 -15.547 1 94.44 90 ILE A CA 1
ATOM 693 C C . ILE A 1 90 ? -2.625 -6.191 -16.734 1 94.44 90 ILE A C 1
ATOM 695 O O . ILE A 1 90 ? -3.654 -5.594 -17.062 1 94.44 90 ILE A O 1
ATOM 699 N N . ASP A 1 91 ? -2.242 -7.277 -17.328 1 94.44 91 ASP A N 1
ATOM 700 C CA . ASP A 1 91 ? -2.877 -7.781 -18.547 1 94.44 91 ASP A CA 1
ATOM 701 C C . ASP A 1 91 ? -4.117 -8.609 -18.203 1 94.44 91 ASP A C 1
ATOM 703 O O . ASP A 1 91 ? -4.91 -8.93 -19.094 1 94.44 91 ASP A O 1
ATOM 707 N N . ALA A 1 92 ? -4.223 -8.992 -16.984 1 94.38 92 ALA A N 1
ATOM 708 C CA . ALA A 1 92 ? -5.352 -9.812 -16.562 1 94.38 92 ALA A CA 1
ATOM 709 C C . ALA A 1 92 ? -6.613 -8.969 -16.391 1 94.38 92 ALA A C 1
ATOM 711 O O . ALA A 1 92 ? -6.832 -8.367 -15.344 1 94.38 92 ALA A O 1
ATOM 712 N N . SER A 1 93 ? -7.504 -9.008 -17.391 1 93.12 93 SER A N 1
ATOM 713 C CA . SER A 1 93 ? -8.703 -8.172 -17.391 1 93.12 93 SER A CA 1
ATOM 714 C C . SER A 1 93 ? -9.602 -8.484 -16.203 1 93.12 93 SER A C 1
ATOM 716 O O . SER A 1 93 ? -10.195 -7.578 -15.617 1 93.12 93 SER A O 1
ATOM 718 N N . TYR A 1 94 ? -9.664 -9.75 -15.836 1 93.88 94 TYR A N 1
ATOM 719 C CA . TYR A 1 94 ? -10.508 -10.141 -14.711 1 93.88 94 TYR A CA 1
ATOM 720 C C . TYR A 1 94 ? -10.07 -9.453 -13.43 1 93.88 94 TYR A C 1
ATOM 722 O O . TYR A 1 94 ? -10.898 -9.055 -12.609 1 93.88 94 TYR A O 1
ATOM 730 N N . TYR A 1 95 ? -8.805 -9.375 -13.273 1 92.56 95 TYR A N 1
ATOM 731 C CA . TYR A 1 95 ? -8.219 -8.766 -12.078 1 92.56 95 TYR A CA 1
ATOM 732 C C . TYR A 1 95 ? -8.516 -7.273 -12.023 1 92.56 95 TYR A C 1
ATOM 734 O O . TYR A 1 95 ? -8.961 -6.762 -11 1 92.56 95 TYR A O 1
ATOM 742 N N . ARG A 1 96 ? -8.398 -6.621 -13.133 1 89.69 96 ARG A N 1
ATOM 743 C CA . ARG A 1 96 ? -8.688 -5.191 -13.242 1 89.69 96 ARG A CA 1
ATOM 744 C C . ARG A 1 96 ? -10.172 -4.914 -13.031 1 89.69 96 ARG A C 1
ATOM 746 O O . ARG A 1 96 ? -10.539 -3.945 -12.359 1 89.69 96 ARG A O 1
ATOM 753 N N . GLU A 1 97 ? -10.945 -5.73 -13.594 1 92.69 97 GLU A N 1
ATOM 754 C CA . GLU A 1 97 ? -12.391 -5.574 -13.453 1 92.69 97 GLU A CA 1
ATOM 755 C C . GLU A 1 97 ? -12.828 -5.738 -12 1 92.69 97 GLU A C 1
ATOM 757 O O . GLU A 1 97 ? -13.672 -4.984 -11.508 1 92.69 97 GLU A O 1
ATOM 762 N N . PHE A 1 98 ? -12.211 -6.738 -11.352 1 94.56 98 PHE A N 1
ATOM 763 C CA . PHE A 1 98 ? -12.516 -6.941 -9.938 1 94.56 98 PHE A CA 1
ATOM 764 C C . PHE A 1 98 ? -12.156 -5.703 -9.125 1 94.56 98 PHE A C 1
ATOM 766 O O . PHE A 1 98 ? -12.977 -5.207 -8.344 1 94.56 98 PHE A O 1
ATOM 773 N N . MET A 1 99 ? -10.969 -5.168 -9.344 1 88.31 99 MET A N 1
ATOM 774 C CA . MET A 1 99 ? -10.484 -3.998 -8.625 1 88.31 99 MET A CA 1
ATOM 775 C C . MET A 1 99 ? -11.344 -2.775 -8.914 1 88.31 99 MET A C 1
ATOM 777 O O . MET A 1 99 ? -11.539 -1.921 -8.047 1 88.31 99 MET A O 1
ATOM 781 N N . ARG A 1 100 ? -11.875 -2.684 -10.117 1 87.38 100 ARG A N 1
ATOM 782 C CA . ARG A 1 100 ? -12.727 -1.559 -10.5 1 87.38 100 ARG A CA 1
ATOM 783 C C . ARG A 1 100 ? -14.117 -1.696 -9.891 1 87.38 100 ARG A C 1
ATOM 785 O O . ARG A 1 100 ? -14.672 -0.727 -9.375 1 87.38 100 ARG A O 1
ATOM 792 N N . ARG A 1 101 ? -14.641 -2.803 -9.922 1 92.12 101 ARG A N 1
ATOM 793 C CA . ARG A 1 101 ? -16.016 -3.039 -9.492 1 92.12 101 ARG A CA 1
ATOM 794 C C . ARG A 1 101 ? -16.141 -3.012 -7.977 1 92.12 101 ARG A C 1
ATOM 796 O O . ARG A 1 101 ? -17.125 -2.51 -7.434 1 92.12 101 ARG A O 1
ATOM 803 N N . GLU A 1 102 ? -15.164 -3.66 -7.332 1 92.19 102 GLU A N 1
ATOM 804 C CA . GLU A 1 102 ? -15.211 -3.777 -5.879 1 92.19 102 GLU A CA 1
ATOM 805 C C . GLU A 1 102 ? -13.875 -3.373 -5.25 1 92.19 102 GLU A C 1
ATOM 807 O O . GLU A 1 102 ? -13.25 -4.168 -4.547 1 92.19 102 GLU A O 1
ATOM 812 N N . PRO A 1 103 ? -13.508 -2.082 -5.363 1 84.88 103 PRO A N 1
ATOM 813 C CA . PRO A 1 103 ? -12.164 -1.653 -4.98 1 84.88 103 PRO A CA 1
ATOM 814 C C . PRO A 1 103 ? -11.883 -1.849 -3.494 1 84.88 103 PRO A C 1
ATOM 816 O O . PRO A 1 103 ? -10.789 -2.297 -3.123 1 84.88 103 PRO A O 1
ATOM 819 N N . GLU A 1 104 ? -12.82 -1.557 -2.576 1 84.19 104 GLU A N 1
ATOM 820 C CA . GLU A 1 104 ? -12.586 -1.7 -1.143 1 84.19 104 GLU A CA 1
ATOM 821 C C . GLU A 1 104 ? -12.391 -3.164 -0.758 1 84.19 104 GLU A C 1
ATOM 823 O O . GLU A 1 104 ? -11.469 -3.496 -0.009 1 84.19 104 GLU A O 1
ATOM 828 N N . ARG A 1 105 ? -13.219 -4.043 -1.269 1 90.5 105 ARG A N 1
ATOM 829 C CA . ARG A 1 105 ? -13.117 -5.473 -0.996 1 90.5 105 ARG A CA 1
ATOM 830 C C . ARG A 1 105 ? -11.828 -6.047 -1.583 1 90.5 105 ARG A C 1
ATOM 832 O O . ARG A 1 105 ? -11.133 -6.816 -0.922 1 90.5 105 ARG A O 1
ATOM 839 N N . ALA A 1 106 ? -11.516 -5.668 -2.801 1 90.69 106 ALA A N 1
ATOM 840 C CA . ALA A 1 106 ? -10.32 -6.148 -3.48 1 90.69 106 ALA A CA 1
ATOM 841 C C . ALA A 1 106 ? -9.062 -5.797 -2.691 1 90.69 106 ALA A C 1
ATOM 843 O O . ALA A 1 106 ? -8.242 -6.668 -2.395 1 90.69 106 ALA A O 1
ATOM 844 N N . LEU A 1 107 ? -8.961 -4.586 -2.299 1 84.81 107 LEU A N 1
ATOM 845 C CA . LEU A 1 107 ? -7.785 -4.133 -1.569 1 84.81 107 LEU A CA 1
ATOM 846 C C . LEU A 1 107 ? -7.68 -4.836 -0.22 1 84.81 107 LEU A C 1
ATOM 848 O O . LEU A 1 107 ? -6.586 -5.223 0.197 1 84.81 107 LEU A O 1
ATOM 852 N N . ARG A 1 108 ? -8.789 -4.977 0.426 1 86.06 108 ARG A N 1
ATOM 853 C CA . ARG A 1 108 ? -8.789 -5.676 1.708 1 86.06 108 ARG A CA 1
ATOM 854 C C . ARG A 1 108 ? -8.32 -7.117 1.549 1 86.06 108 ARG A C 1
ATOM 856 O O . ARG A 1 108 ? -7.461 -7.582 2.297 1 86.06 108 ARG A O 1
ATOM 863 N N . LEU A 1 109 ? -8.781 -7.848 0.534 1 91.81 109 LEU A N 1
ATOM 864 C CA . LEU A 1 109 ? -8.508 -9.273 0.357 1 91.81 109 LEU A CA 1
ATOM 865 C C . LEU A 1 109 ? -7.105 -9.484 -0.211 1 91.81 109 LEU A C 1
ATOM 867 O O . LEU A 1 109 ? -6.461 -10.5 0.081 1 91.81 109 LEU A O 1
ATOM 871 N N . ILE A 1 110 ? -6.66 -8.516 -0.962 1 91.38 110 ILE A N 1
ATOM 872 C CA . ILE A 1 110 ? -5.465 -8.75 -1.764 1 91.38 110 ILE A CA 1
ATOM 873 C C . ILE A 1 110 ? -4.238 -8.195 -1.037 1 91.38 110 ILE A C 1
ATOM 875 O O . ILE A 1 110 ? -3.146 -8.758 -1.136 1 91.38 110 ILE A O 1
ATOM 879 N N . THR A 1 111 ? -4.414 -7.133 -0.192 1 83.94 111 THR A N 1
ATOM 880 C CA . THR A 1 111 ? -3.223 -6.402 0.224 1 83.94 111 THR A CA 1
ATOM 881 C C . THR A 1 111 ? -3.098 -6.391 1.745 1 83.94 111 THR A C 1
ATOM 883 O O . THR A 1 111 ? -2.209 -5.734 2.295 1 83.94 111 THR A O 1
ATOM 886 N N . THR A 1 112 ? -3.992 -7.098 2.484 1 84.25 112 THR A N 1
ATOM 887 C CA . THR A 1 112 ? -3.953 -7.074 3.943 1 84.25 112 THR A CA 1
ATOM 888 C C . THR A 1 112 ? -3.914 -8.492 4.504 1 84.25 112 THR A C 1
ATOM 890 O O . THR A 1 112 ? -3.938 -9.469 3.744 1 84.25 112 THR A O 1
ATOM 893 N N . LYS A 1 113 ? -3.814 -8.57 5.781 1 84.38 113 LYS A N 1
ATOM 894 C CA . LYS A 1 113 ? -3.797 -9.859 6.469 1 84.38 113 LYS A CA 1
ATOM 895 C C . LYS A 1 113 ? -5.195 -10.469 6.539 1 84.38 113 LYS A C 1
ATOM 897 O O . LYS A 1 113 ? -5.383 -11.539 7.113 1 84.38 113 LYS A O 1
ATOM 902 N N . ALA A 1 114 ? -6.137 -9.789 5.945 1 83.31 114 ALA A N 1
ATOM 903 C CA . ALA A 1 114 ? -7.508 -10.297 5.953 1 83.31 114 ALA A CA 1
ATOM 904 C C . ALA A 1 114 ? -7.609 -11.609 5.18 1 83.31 114 ALA A C 1
ATOM 906 O O . ALA A 1 114 ? -8.57 -12.367 5.352 1 83.31 114 ALA A O 1
ATOM 907 N N . SER A 1 115 ? -6.68 -11.875 4.328 1 89.56 115 SER A N 1
ATOM 908 C CA . SER A 1 115 ? -6.633 -13.125 3.58 1 89.56 115 SER A CA 1
ATOM 909 C C . SER A 1 115 ? -5.195 -13.539 3.285 1 89.56 115 SER A C 1
ATOM 911 O O . SER A 1 115 ? -4.27 -12.734 3.436 1 89.56 115 SER A O 1
ATOM 913 N N . PRO A 1 116 ? -5.039 -14.766 2.82 1 93 116 PRO A N 1
ATOM 914 C CA . PRO A 1 116 ? -3.68 -15.25 2.572 1 93 116 PRO A CA 1
ATOM 915 C C . PRO A 1 116 ? -3.166 -14.875 1.184 1 93 116 PRO A C 1
ATOM 917 O O . PRO A 1 116 ? -2.061 -15.273 0.804 1 93 116 PRO A O 1
ATOM 920 N N . VAL A 1 117 ? -3.854 -14.117 0.383 1 94.38 117 VAL A N 1
ATOM 921 C CA . VAL A 1 117 ? -3.51 -13.875 -1.014 1 94.38 117 VAL A CA 1
ATOM 922 C C . VAL A 1 117 ? -2.125 -13.234 -1.103 1 94.38 117 VAL A C 1
ATOM 924 O O . VAL A 1 117 ? -1.229 -13.766 -1.763 1 94.38 117 VAL A O 1
ATOM 927 N N . GLN A 1 118 ? -1.973 -12.172 -0.42 1 93.56 118 GLN A N 1
ATOM 928 C CA . GLN A 1 118 ? -0.686 -11.484 -0.453 1 93.56 118 GLN A CA 1
ATOM 929 C C . GLN A 1 118 ? 0.407 -12.336 0.188 1 93.56 118 GLN A C 1
ATOM 931 O O . GLN A 1 118 ? 1.523 -12.414 -0.33 1 93.56 118 GLN A O 1
ATOM 936 N N . ARG A 1 119 ? 0.145 -13 1.294 1 93.69 119 ARG A N 1
ATOM 937 C CA . ARG A 1 119 ? 1.125 -13.812 2.008 1 93.69 119 ARG A CA 1
ATOM 938 C C . ARG A 1 119 ? 1.667 -14.93 1.118 1 93.69 119 ARG A C 1
ATOM 940 O O . ARG A 1 119 ? 2.855 -15.25 1.171 1 93.69 119 ARG A O 1
ATOM 947 N N . ARG A 1 120 ? 0.824 -15.484 0.337 1 96 120 ARG A N 1
ATOM 948 C CA . ARG A 1 120 ? 1.259 -16.578 -0.538 1 96 120 ARG A CA 1
ATOM 949 C C . ARG A 1 120 ? 2.24 -16.062 -1.59 1 96 120 ARG A C 1
ATOM 951 O O . ARG A 1 120 ? 3.227 -16.734 -1.899 1 96 120 ARG A O 1
ATOM 958 N N . VAL A 1 121 ? 1.955 -14.891 -2.137 1 97.12 121 VAL A N 1
ATOM 959 C CA . VAL A 1 121 ? 2.871 -14.297 -3.105 1 97.12 121 VAL A CA 1
ATOM 960 C C . VAL A 1 121 ? 4.184 -13.93 -2.416 1 97.12 121 VAL A C 1
ATOM 962 O O . VAL A 1 121 ? 5.266 -14.203 -2.939 1 97.12 121 VAL A O 1
ATOM 965 N N . VAL A 1 122 ? 4.102 -13.383 -1.22 1 96.44 122 VAL A N 1
ATOM 966 C CA . VAL A 1 122 ? 5.285 -13.023 -0.445 1 96.44 122 VAL A CA 1
ATOM 967 C C . VAL A 1 122 ? 6.117 -14.273 -0.163 1 96.44 122 VAL A C 1
ATOM 969 O O . VAL A 1 122 ? 7.344 -14.25 -0.307 1 96.44 122 VAL A O 1
ATOM 972 N N . ASP A 1 123 ? 5.453 -15.336 0.184 1 96.69 123 ASP A N 1
ATOM 973 C CA . ASP A 1 123 ? 6.148 -16.594 0.476 1 96.69 123 ASP A CA 1
ATOM 974 C C . ASP A 1 123 ? 6.898 -17.094 -0.752 1 96.69 123 ASP A C 1
ATOM 976 O O . ASP A 1 123 ? 7.996 -17.656 -0.631 1 96.69 123 ASP A O 1
ATOM 980 N N . GLU A 1 124 ? 6.285 -16.938 -1.879 1 97.69 124 GLU A N 1
ATOM 981 C CA . GLU A 1 124 ? 6.945 -17.375 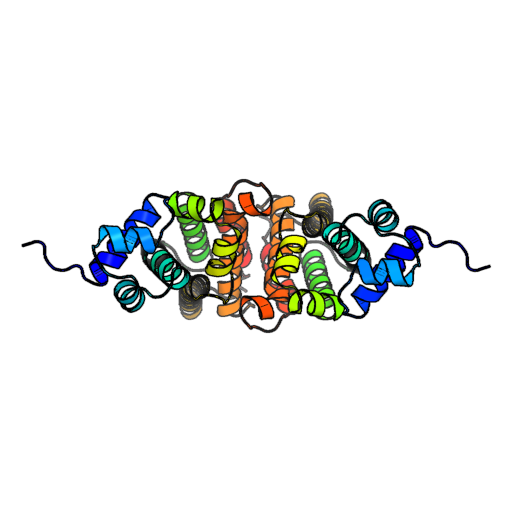-3.105 1 97.69 124 GLU A CA 1
ATOM 982 C C . GLU A 1 124 ? 8.195 -16.547 -3.381 1 97.69 124 GLU A C 1
ATOM 984 O O . GLU A 1 124 ? 9.242 -17.094 -3.744 1 97.69 124 GLU A O 1
ATOM 989 N N . PHE A 1 125 ? 8.125 -15.273 -3.223 1 98.12 125 PHE A N 1
ATOM 990 C CA . PHE A 1 125 ? 9.297 -14.43 -3.424 1 98.12 125 PHE A CA 1
ATOM 991 C C . PHE A 1 125 ? 10.352 -14.703 -2.355 1 98.12 125 PHE A C 1
ATOM 993 O O . PHE A 1 125 ? 11.555 -14.648 -2.633 1 98.12 125 PHE A O 1
ATOM 1000 N N . ALA A 1 126 ? 9.891 -14.992 -1.145 1 97.81 126 ALA A N 1
ATOM 1001 C CA . ALA A 1 126 ? 10.836 -15.344 -0.088 1 97.81 126 ALA A CA 1
ATOM 1002 C C . ALA A 1 126 ? 11.609 -16.609 -0.444 1 97.81 126 ALA A C 1
ATOM 1004 O O . ALA A 1 126 ? 12.828 -16.672 -0.234 1 97.81 126 ALA A O 1
ATOM 1005 N N . ARG A 1 127 ? 10.914 -17.562 -0.952 1 97.56 127 ARG A N 1
ATOM 1006 C CA . ARG A 1 127 ? 11.562 -18.797 -1.378 1 97.56 127 ARG A CA 1
ATOM 1007 C C . ARG A 1 127 ? 12.578 -18.531 -2.486 1 97.56 127 ARG A C 1
ATOM 1009 O O . ARG A 1 127 ? 13.688 -19.062 -2.465 1 97.56 127 ARG A O 1
ATOM 1016 N N . LEU A 1 128 ? 12.18 -17.703 -3.43 1 97.12 128 LEU A N 1
ATOM 1017 C CA . LEU A 1 128 ? 13.055 -17.344 -4.539 1 97.12 128 LEU A CA 1
ATOM 1018 C C . LEU A 1 128 ? 14.312 -16.641 -4.031 1 97.12 128 LEU A C 1
ATOM 1020 O O . LEU A 1 128 ? 15.422 -16.969 -4.445 1 97.12 128 LEU A O 1
ATOM 1024 N N . LEU A 1 129 ? 14.141 -15.695 -3.127 1 97.38 129 LEU A N 1
ATOM 1025 C CA . LEU A 1 129 ? 15.258 -14.945 -2.568 1 97.38 129 LEU A CA 1
ATOM 1026 C C . LEU A 1 129 ? 16.172 -15.852 -1.745 1 97.38 129 LEU A C 1
ATOM 1028 O O . LEU A 1 129 ? 17.391 -15.742 -1.821 1 97.38 129 LEU A O 1
ATOM 1032 N N . ALA A 1 130 ? 15.57 -16.719 -0.969 1 97.19 130 ALA A N 1
ATOM 1033 C CA . ALA A 1 130 ? 16.344 -17.672 -0.171 1 97.19 130 ALA A CA 1
ATOM 1034 C C . ALA A 1 130 ? 17.188 -18.578 -1.062 1 97.19 130 ALA A C 1
ATOM 1036 O O . ALA A 1 130 ? 18.359 -18.859 -0.753 1 97.19 130 ALA A O 1
ATOM 1037 N N . HIS A 1 131 ? 16.562 -19.016 -2.094 1 95.94 131 HIS A N 1
ATOM 1038 C CA . HIS A 1 131 ? 17.266 -19.844 -3.053 1 95.94 131 HIS A CA 1
ATOM 1039 C C . HIS A 1 131 ? 18.484 -19.141 -3.609 1 95.94 131 HIS A C 1
ATOM 1041 O O . HIS A 1 131 ? 19.594 -19.688 -3.619 1 95.94 131 HIS A O 1
ATOM 1047 N N . GLU A 1 132 ? 18.328 -17.875 -4.078 1 95.56 132 GLU A N 1
ATOM 1048 C CA . GLU A 1 132 ? 19.438 -17.094 -4.625 1 95.56 132 GLU A CA 1
ATOM 1049 C C . GLU A 1 132 ? 20.516 -16.844 -3.566 1 95.56 132 GLU A C 1
ATOM 1051 O O . GLU A 1 132 ? 21.703 -16.859 -3.865 1 95.56 132 GLU A O 1
ATOM 1056 N N . SER A 1 133 ? 20.062 -16.609 -2.348 1 94.31 133 SER A N 1
ATOM 1057 C CA . SER A 1 133 ? 20.969 -16.344 -1.247 1 94.31 133 SER A CA 1
ATOM 1058 C C . SER A 1 133 ? 21.797 -17.578 -0.902 1 94.31 133 SER A C 1
ATOM 1060 O O . SER A 1 133 ? 23.016 -17.484 -0.711 1 94.31 133 SER A O 1
ATOM 1062 N N . THR A 1 134 ? 21.172 -18.703 -0.808 1 95 134 THR A N 1
ATOM 1063 C CA . THR A 1 134 ? 21.844 -19.938 -0.448 1 95 134 THR A CA 1
ATOM 1064 C C . THR A 1 134 ? 22.891 -20.312 -1.495 1 95 134 THR A C 1
ATOM 1066 O O . THR A 1 134 ? 23.906 -20.938 -1.172 1 95 134 THR A O 1
ATOM 1069 N N . ARG A 1 135 ? 22.75 -19.891 -2.709 1 94.69 135 ARG A N 1
ATOM 1070 C CA . ARG A 1 135 ? 23.672 -20.188 -3.803 1 94.69 135 ARG A CA 1
ATOM 1071 C C . ARG A 1 135 ? 24.75 -19.125 -3.904 1 94.69 135 ARG A C 1
ATOM 1073 O O . ARG A 1 135 ? 25.609 -19.188 -4.785 1 94.69 135 ARG A O 1
ATOM 1080 N N . GLY A 1 136 ? 24.672 -18.125 -3.016 1 92.44 136 GLY A N 1
ATOM 1081 C CA . GLY A 1 136 ? 25.656 -17.062 -2.996 1 92.44 136 GLY A CA 1
ATOM 1082 C C . GLY A 1 136 ? 25.469 -16.047 -4.105 1 92.44 136 GLY A C 1
ATOM 1083 O O . GLY A 1 136 ? 26.375 -15.266 -4.398 1 92.44 136 GLY A O 1
ATOM 1084 N N . GLU A 1 137 ? 24.234 -16.016 -4.719 1 92.62 137 GLU A N 1
ATOM 1085 C CA . GLU A 1 137 ? 23.984 -15.156 -5.871 1 92.62 137 GLU A CA 1
ATOM 1086 C C . GLU A 1 137 ? 23.328 -13.836 -5.449 1 92.62 137 GLU A C 1
ATOM 1088 O O . GLU A 1 137 ? 23.141 -12.938 -6.27 1 92.62 137 GLU A O 1
ATOM 1093 N N . LEU A 1 138 ? 22.984 -13.734 -4.18 1 93.38 138 LEU A N 1
ATOM 1094 C CA . LEU A 1 138 ? 22.328 -12.531 -3.672 1 93.38 138 LEU A CA 1
ATOM 1095 C C . LEU A 1 138 ? 22.672 -12.312 -2.199 1 93.38 138 LEU A C 1
ATOM 1097 O O . LEU A 1 138 ? 22.5 -13.219 -1.381 1 93.38 138 LEU A O 1
ATOM 1101 N N . ARG A 1 139 ? 23.266 -11.211 -1.836 1 91.25 139 ARG A N 1
ATOM 1102 C CA . ARG A 1 139 ? 23.484 -10.75 -0.469 1 91.25 139 ARG A CA 1
ATOM 1103 C C . ARG A 1 139 ? 22.844 -9.391 -0.244 1 91.25 139 ARG A C 1
ATOM 1105 O O . ARG A 1 139 ? 22.969 -8.484 -1.076 1 91.25 139 ARG A O 1
ATOM 1112 N N . HIS A 1 140 ? 22.078 -9.32 0.746 1 91.75 140 HIS A N 1
ATOM 1113 C CA . HIS A 1 140 ? 21.391 -8.078 1.062 1 91.75 140 HIS A CA 1
ATOM 1114 C C . HIS A 1 140 ? 21.312 -7.852 2.568 1 91.75 140 HIS A C 1
ATOM 1116 O O . HIS A 1 140 ? 21.203 -8.805 3.34 1 91.75 140 HIS A O 1
ATOM 1122 N N . PRO A 1 141 ? 21.438 -6.562 2.924 1 88.69 141 PRO A N 1
ATOM 1123 C CA . PRO A 1 141 ? 21.375 -6.277 4.359 1 88.69 141 PRO A CA 1
ATOM 1124 C C . PRO A 1 141 ? 20.016 -6.582 4.969 1 88.69 141 PRO A C 1
ATOM 1126 O O . PRO A 1 141 ? 19.922 -6.938 6.148 1 88.69 141 PRO A O 1
ATOM 1129 N N . LEU A 1 142 ? 18.906 -6.441 4.219 1 92.69 142 LEU A N 1
ATOM 1130 C CA . LEU A 1 142 ? 17.578 -6.805 4.707 1 92.69 142 LEU A CA 1
ATOM 1131 C C . LEU A 1 142 ? 17.391 -8.32 4.703 1 92.69 142 LEU A C 1
ATOM 1133 O O . LEU A 1 142 ? 17.922 -9.008 3.822 1 92.69 142 LEU A O 1
ATOM 1137 N N . GLY A 1 143 ? 16.672 -8.742 5.695 1 93.19 143 GLY A N 1
ATOM 1138 C CA . GLY A 1 143 ? 16.312 -10.156 5.715 1 93.19 143 GLY A CA 1
ATOM 1139 C C . GLY A 1 143 ? 15.477 -10.586 4.527 1 93.19 143 GLY A C 1
ATOM 1140 O O . GLY A 1 143 ? 14.781 -9.758 3.926 1 93.19 143 GLY A O 1
ATOM 1141 N N . THR A 1 144 ? 15.484 -11.859 4.266 1 95.44 144 THR A N 1
ATOM 1142 C CA . THR A 1 144 ? 14.812 -12.438 3.105 1 95.44 144 THR A CA 1
ATOM 1143 C C . THR A 1 144 ? 13.32 -12.133 3.131 1 95.44 144 THR A C 1
ATOM 1145 O O . THR A 1 144 ? 12.742 -11.742 2.115 1 95.44 144 THR A O 1
ATOM 1148 N N . ASN A 1 145 ? 12.68 -12.242 4.254 1 94.38 145 ASN A N 1
ATOM 1149 C CA . ASN A 1 145 ? 11.242 -12 4.363 1 94.38 145 ASN A CA 1
ATOM 1150 C C . ASN A 1 145 ? 10.906 -10.531 4.137 1 94.38 145 ASN A C 1
ATOM 1152 O O . ASN A 1 145 ? 9.906 -10.211 3.492 1 94.38 145 ASN A O 1
ATOM 1156 N N . ASP A 1 146 ? 11.727 -9.641 4.641 1 93.62 146 ASP A N 1
ATOM 1157 C CA . ASP A 1 146 ? 11.531 -8.203 4.445 1 93.62 146 ASP A CA 1
ATOM 1158 C C . ASP A 1 146 ? 11.68 -7.828 2.973 1 93.62 146 ASP A C 1
ATOM 1160 O O . ASP A 1 146 ? 10.914 -7.02 2.449 1 93.62 146 ASP A O 1
ATOM 1164 N N . LEU A 1 147 ? 12.672 -8.461 2.396 1 95.06 147 LEU A N 1
ATOM 1165 C CA . LEU A 1 147 ? 12.898 -8.195 0.98 1 95.06 147 LEU A CA 1
ATOM 1166 C C . LEU A 1 147 ? 11.727 -8.695 0.14 1 95.06 147 LEU A C 1
ATOM 1168 O O . LEU A 1 147 ? 11.266 -7.996 -0.767 1 95.06 147 LEU A O 1
ATOM 1172 N N . ALA A 1 148 ? 11.281 -9.898 0.458 1 97.06 148 ALA A N 1
ATOM 1173 C CA . ALA A 1 148 ? 10.156 -10.469 -0.269 1 97.06 148 ALA A CA 1
ATOM 1174 C C . ALA A 1 148 ? 8.914 -9.586 -0.134 1 97.06 148 ALA A C 1
ATOM 1176 O O . ALA A 1 148 ? 8.25 -9.281 -1.127 1 97.06 148 ALA A O 1
ATOM 1177 N N . TYR A 1 149 ? 8.641 -9.172 1.057 1 95 149 TYR A N 1
ATOM 1178 C CA . TYR A 1 149 ? 7.512 -8.297 1.329 1 95 149 TYR A CA 1
ATOM 1179 C C . TYR A 1 149 ? 7.633 -6.984 0.557 1 95 149 TYR A C 1
ATOM 1181 O O . TYR A 1 149 ? 6.668 -6.527 -0.061 1 95 149 TYR A O 1
ATOM 1189 N N . LEU A 1 150 ? 8.797 -6.41 0.583 1 95 150 LEU A N 1
ATOM 1190 C CA . LEU A 1 150 ? 9.039 -5.148 -0.11 1 95 150 LEU A CA 1
ATOM 1191 C C . LEU A 1 150 ? 8.82 -5.305 -1.611 1 95 150 LEU A C 1
ATOM 1193 O O . LEU A 1 150 ? 8.242 -4.422 -2.252 1 95 150 LEU A O 1
ATOM 1197 N N . ILE A 1 151 ? 9.297 -6.371 -2.156 1 97.5 151 ILE A N 1
ATOM 1198 C CA . ILE A 1 151 ? 9.117 -6.641 -3.58 1 97.5 151 ILE A CA 1
ATOM 1199 C C . ILE A 1 151 ? 7.625 -6.684 -3.912 1 97.5 151 ILE A C 1
ATOM 1201 O O . ILE A 1 151 ? 7.18 -6.055 -4.875 1 97.5 151 ILE A O 1
ATOM 1205 N N . VAL A 1 152 ? 6.832 -7.348 -3.133 1 96.75 152 VAL A N 1
ATOM 1206 C CA . VAL A 1 152 ? 5.398 -7.477 -3.365 1 96.75 152 VAL A CA 1
ATOM 1207 C C . VAL A 1 152 ? 4.727 -6.113 -3.227 1 96.75 152 VAL A C 1
ATOM 1209 O O . VAL A 1 152 ? 3.857 -5.758 -4.027 1 96.75 152 VAL A O 1
ATOM 1212 N N . ARG A 1 153 ? 5.141 -5.34 -2.273 1 94.06 153 ARG A N 1
ATOM 1213 C CA . ARG A 1 153 ? 4.602 -3.994 -2.107 1 94.06 153 ARG A CA 1
ATOM 1214 C C . ARG A 1 153 ? 4.93 -3.121 -3.314 1 94.06 153 ARG A C 1
ATOM 1216 O O . ARG A 1 153 ? 4.098 -2.324 -3.754 1 94.06 153 ARG A O 1
ATOM 1223 N N . ILE A 1 154 ? 6.121 -3.232 -3.82 1 95.5 154 ILE A N 1
ATOM 1224 C CA . ILE A 1 154 ? 6.508 -2.49 -5.012 1 95.5 154 ILE A CA 1
ATOM 1225 C C . ILE A 1 154 ? 5.613 -2.893 -6.184 1 95.5 154 ILE A C 1
ATOM 1227 O O . ILE A 1 154 ? 5.086 -2.033 -6.895 1 95.5 154 ILE A O 1
ATOM 1231 N N . ILE A 1 155 ? 5.438 -4.172 -6.363 1 96.81 155 ILE A N 1
ATOM 1232 C CA . ILE A 1 155 ? 4.547 -4.66 -7.41 1 96.81 155 ILE A CA 1
ATOM 1233 C C . ILE A 1 155 ? 3.166 -4.027 -7.246 1 96.81 155 ILE A C 1
ATOM 1235 O O . ILE A 1 155 ? 2.637 -3.428 -8.188 1 96.81 155 ILE A O 1
ATOM 1239 N N . GLU A 1 156 ? 2.59 -4.125 -6.047 1 92.88 156 GLU A N 1
ATOM 1240 C CA . GLU A 1 156 ? 1.268 -3.582 -5.754 1 92.88 156 GLU A CA 1
ATOM 1241 C C . GLU A 1 156 ? 1.219 -2.078 -6.008 1 92.88 156 GLU A C 1
ATOM 1243 O O . GLU A 1 156 ? 0.198 -1.55 -6.457 1 92.88 156 GLU A O 1
ATOM 1248 N N . SER A 1 157 ? 2.297 -1.38 -5.734 1 92 157 SER A N 1
ATOM 1249 C CA . SER A 1 157 ? 2.359 0.07 -5.887 1 92 157 SER A CA 1
ATOM 1250 C C . SER A 1 157 ? 2.217 0.476 -7.352 1 92 157 SER A C 1
ATOM 1252 O O . SER A 1 157 ? 1.544 1.46 -7.664 1 92 157 SER A O 1
ATOM 1254 N N . PHE A 1 158 ? 2.766 -0.297 -8.25 1 92.62 158 PHE A N 1
ATOM 1255 C CA . PHE A 1 158 ? 2.801 0.124 -9.648 1 92.62 158 PHE A CA 1
ATOM 1256 C C . PHE A 1 158 ? 1.64 -0.483 -10.43 1 92.62 158 PHE A C 1
ATOM 1258 O O . PHE A 1 158 ? 1.183 0.09 -11.422 1 92.62 158 PHE A O 1
ATOM 1265 N N . ILE A 1 159 ? 1.105 -1.597 -9.969 1 90.44 159 ILE A N 1
ATOM 1266 C CA . ILE A 1 159 ? 0.045 -2.199 -10.773 1 90.44 159 ILE A CA 1
ATOM 1267 C C . ILE A 1 159 ? -1.303 -1.599 -10.375 1 90.44 159 ILE A C 1
ATOM 1269 O O . ILE A 1 159 ? -2.264 -1.655 -11.148 1 90.44 159 ILE A O 1
ATOM 1273 N N . TYR A 1 160 ? -1.375 -1.022 -9.164 1 84.5 160 TYR A N 1
ATOM 1274 C CA . TYR A 1 160 ? -2.609 -0.388 -8.719 1 84.5 160 TYR A CA 1
ATOM 1275 C C . TYR A 1 160 ? -2.502 1.13 -8.789 1 84.5 160 TYR A C 1
ATOM 1277 O O . TYR A 1 160 ? -3.305 1.847 -8.188 1 84.5 160 TYR A O 1
ATOM 1285 N N . ALA A 1 161 ? -1.545 1.643 -9.477 1 81.19 161 ALA A N 1
ATOM 1286 C CA . ALA A 1 161 ? -1.277 3.076 -9.555 1 81.19 161 ALA A CA 1
ATOM 1287 C C . ALA A 1 161 ? -2.484 3.832 -10.102 1 81.19 161 ALA A C 1
ATOM 1289 O O . ALA A 1 161 ? -2.785 4.941 -9.656 1 81.19 161 ALA A O 1
ATOM 1290 N N . ASP A 1 162 ? -3.18 3.262 -11 1 79.88 162 ASP A N 1
ATOM 1291 C CA . ASP A 1 162 ? -4.344 3.904 -11.594 1 79.88 162 ASP A CA 1
ATOM 1292 C C . ASP A 1 162 ? -5.465 4.07 -10.57 1 79.88 162 ASP A C 1
ATOM 1294 O O . ASP A 1 162 ? -6.211 5.055 -10.609 1 79.88 162 ASP A O 1
ATOM 1298 N N . LEU A 1 163 ? -5.594 3.135 -9.648 1 75.06 163 LEU A N 1
ATOM 1299 C CA . LEU A 1 163 ? -6.641 3.15 -8.633 1 75.06 163 LEU A CA 1
ATOM 1300 C C . LEU A 1 163 ? -6.254 4.059 -7.473 1 75.06 163 LEU A C 1
ATOM 1302 O O . LEU A 1 163 ? -7.125 4.594 -6.781 1 75.06 163 LEU A O 1
ATOM 1306 N N . ILE A 1 164 ? -4.898 4.184 -7.348 1 74.25 164 ILE A N 1
ATOM 1307 C CA . ILE A 1 164 ? -4.418 4.852 -6.145 1 74.25 164 ILE A CA 1
ATOM 1308 C C . ILE A 1 164 ? -4.004 6.281 -6.48 1 74.25 164 ILE A C 1
ATOM 1310 O O . ILE A 1 164 ? -4.391 7.227 -5.793 1 74.25 164 ILE A O 1
ATOM 1314 N N . THR A 1 165 ? -3.248 6.547 -7.617 1 77.56 165 THR A N 1
ATOM 1315 C CA . THR A 1 165 ? -2.691 7.852 -7.949 1 77.56 165 THR A CA 1
ATOM 1316 C C . THR A 1 165 ? -3.236 8.352 -9.281 1 77.56 165 THR A C 1
ATOM 1318 O O . THR A 1 165 ? -3.08 9.523 -9.625 1 77.56 165 THR A O 1
ATOM 1321 N N . GLY A 1 166 ? -3.879 7.531 -10.016 1 78.81 166 GLY A N 1
ATOM 1322 C CA . GLY A 1 166 ? -4.359 7.891 -11.344 1 78.81 166 GLY A CA 1
ATOM 1323 C C . GLY A 1 166 ? -3.332 7.66 -12.438 1 78.81 166 GLY A C 1
ATOM 1324 O O . GLY A 1 166 ? -3.602 7.914 -13.609 1 78.81 166 GLY A O 1
ATOM 1325 N N . GLU A 1 167 ? -2.104 7.164 -12.07 1 83.62 167 GLU A N 1
ATOM 1326 C CA . GLU A 1 167 ? -1.051 6.898 -13.039 1 83.62 167 GLU A CA 1
ATOM 1327 C C . GLU A 1 167 ? -1.265 5.555 -13.734 1 83.62 167 GLU A C 1
ATOM 1329 O O . GLU A 1 167 ? -2.008 4.707 -13.242 1 83.62 167 GLU A O 1
ATOM 1334 N N . GLU A 1 168 ? -0.639 5.395 -14.898 1 88.31 168 GLU A N 1
ATOM 1335 C CA . GLU A 1 168 ? -0.74 4.145 -15.648 1 88.31 168 GLU A CA 1
ATOM 1336 C C . GLU A 1 168 ? 0.137 3.059 -15.031 1 88.31 168 GLU A C 1
ATOM 1338 O O . GLU A 1 168 ? 1.313 3.291 -14.75 1 88.31 168 GLU A O 1
ATOM 1343 N N . PRO A 1 169 ? -0.509 1.912 -14.812 1 90.44 169 PRO A N 1
ATOM 1344 C CA . PRO A 1 169 ? 0.322 0.796 -14.352 1 90.44 169 PRO A CA 1
ATOM 1345 C C . PRO A 1 169 ? 1.473 0.487 -15.305 1 90.44 169 PRO A C 1
ATOM 1347 O O . PRO A 1 169 ? 1.307 0.566 -16.531 1 90.44 169 PRO A O 1
ATOM 1350 N N . GLU A 1 170 ? 2.645 0.272 -14.789 1 92.94 170 GLU A N 1
ATOM 1351 C CA . GLU A 1 170 ? 3.822 0.013 -15.617 1 92.94 170 GLU A CA 1
ATOM 1352 C C . GLU A 1 170 ? 4.695 -1.08 -15 1 92.94 170 GLU A C 1
ATOM 1354 O O . GLU A 1 170 ? 5.449 -0.825 -14.062 1 92.94 170 GLU A O 1
ATOM 1359 N N . ALA A 1 171 ? 4.711 -2.256 -15.648 1 95.75 171 ALA A N 1
ATOM 1360 C CA . ALA A 1 171 ? 5.477 -3.404 -15.172 1 95.75 171 ALA A CA 1
ATOM 1361 C C . ALA A 1 171 ? 6.977 -3.131 -15.234 1 95.75 171 ALA A C 1
ATOM 1363 O O . ALA A 1 171 ? 7.738 -3.617 -14.398 1 95.75 171 ALA A O 1
ATOM 1364 N N . ALA A 1 172 ? 7.395 -2.355 -16.219 1 95.5 172 ALA A N 1
ATOM 1365 C CA . ALA A 1 172 ? 8.812 -2.047 -16.391 1 95.5 172 ALA A CA 1
ATOM 1366 C C . ALA A 1 172 ? 9.359 -1.304 -15.172 1 95.5 172 ALA A C 1
ATOM 1368 O O . ALA A 1 172 ? 10.516 -1.487 -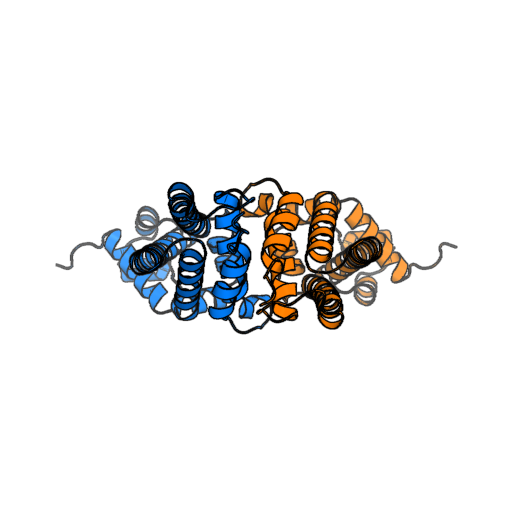14.797 1 95.5 172 ALA A O 1
ATOM 1369 N N . LYS A 1 173 ? 8.547 -0.485 -14.562 1 95.56 173 LYS A N 1
ATOM 1370 C CA . LYS A 1 173 ? 8.961 0.237 -13.367 1 95.56 173 LYS A CA 1
ATOM 1371 C C . LYS A 1 173 ? 9.172 -0.717 -12.188 1 95.56 173 LYS A C 1
ATOM 1373 O O . LYS A 1 173 ? 10.047 -0.496 -11.352 1 95.56 173 LYS A O 1
ATOM 1378 N N . VAL A 1 174 ? 8.328 -1.782 -12.148 1 97.25 174 VAL A N 1
ATOM 1379 C CA . VAL A 1 174 ? 8.484 -2.799 -11.109 1 97.25 174 VAL A CA 1
ATOM 1380 C C . VAL A 1 174 ? 9.867 -3.447 -11.234 1 97.25 174 VAL A C 1
ATOM 1382 O O . VAL A 1 174 ? 10.617 -3.512 -10.266 1 97.25 174 VAL A O 1
ATOM 1385 N N . GLU A 1 175 ? 10.141 -3.883 -12.453 1 96.62 175 GLU A N 1
ATOM 1386 C CA . GLU A 1 175 ? 11.422 -4.551 -12.672 1 96.62 175 GLU A CA 1
ATOM 1387 C C . GLU A 1 175 ? 12.594 -3.625 -12.344 1 96.62 175 GLU A C 1
ATOM 1389 O O . GLU A 1 175 ? 13.547 -4.035 -11.68 1 96.62 175 GLU A O 1
ATOM 1394 N N . THR A 1 176 ? 12.523 -2.395 -12.781 1 94.62 176 THR A N 1
ATOM 1395 C CA . THR A 1 176 ? 13.57 -1.409 -12.539 1 94.62 176 THR A CA 1
ATOM 1396 C C . THR A 1 176 ? 13.742 -1.165 -11.039 1 94.62 176 THR A C 1
ATOM 1398 O O . THR A 1 176 ? 14.867 -1.146 -10.539 1 94.62 176 THR A O 1
ATOM 1401 N N . ALA A 1 177 ? 12.648 -0.997 -10.297 1 95.12 177 ALA A N 1
ATOM 1402 C CA . ALA A 1 177 ? 12.695 -0.72 -8.867 1 95.12 177 ALA A CA 1
ATOM 1403 C C . ALA A 1 177 ? 13.25 -1.913 -8.094 1 95.12 177 ALA A C 1
ATOM 1405 O O . ALA A 1 177 ? 14.102 -1.752 -7.219 1 95.12 177 ALA A O 1
ATOM 1406 N N . VAL A 1 178 ? 12.773 -3.131 -8.422 1 96.62 178 VAL A N 1
ATOM 1407 C CA . VAL A 1 178 ? 13.219 -4.336 -7.73 1 96.62 178 VAL A CA 1
ATOM 1408 C C . VAL A 1 178 ? 14.695 -4.586 -8.023 1 96.62 178 VAL A C 1
ATOM 1410 O O . VAL A 1 178 ? 15.461 -4.957 -7.129 1 96.62 178 VAL A O 1
ATOM 1413 N N . ALA A 1 179 ? 15.109 -4.344 -9.281 1 94.56 179 ALA A N 1
ATOM 1414 C CA . ALA A 1 179 ? 16.531 -4.48 -9.633 1 94.56 179 ALA A CA 1
ATOM 1415 C C . ALA A 1 179 ? 17.391 -3.529 -8.805 1 94.56 179 ALA A C 1
ATOM 1417 O O . ALA A 1 179 ? 18.453 -3.908 -8.328 1 94.56 179 ALA A O 1
ATOM 1418 N N . ALA A 1 180 ? 16.906 -2.342 -8.641 1 91.75 180 ALA A N 1
ATOM 1419 C CA . ALA A 1 180 ? 17.656 -1.345 -7.875 1 91.75 180 ALA A CA 1
ATOM 1420 C C . ALA A 1 180 ? 17.797 -1.772 -6.418 1 91.75 180 ALA A C 1
ATOM 1422 O O . ALA A 1 180 ? 18.859 -1.619 -5.82 1 91.75 180 ALA A O 1
ATOM 1423 N N . ILE A 1 181 ? 16.734 -2.299 -5.832 1 92.31 181 ILE A N 1
ATOM 1424 C CA . ILE A 1 181 ? 16.734 -2.732 -4.438 1 92.31 181 ILE A CA 1
ATOM 1425 C C . ILE A 1 181 ? 17.688 -3.904 -4.262 1 92.31 181 ILE A C 1
ATOM 1427 O O . ILE A 1 181 ? 18.359 -4.023 -3.227 1 92.31 181 ILE A O 1
ATOM 1431 N N . LEU A 1 18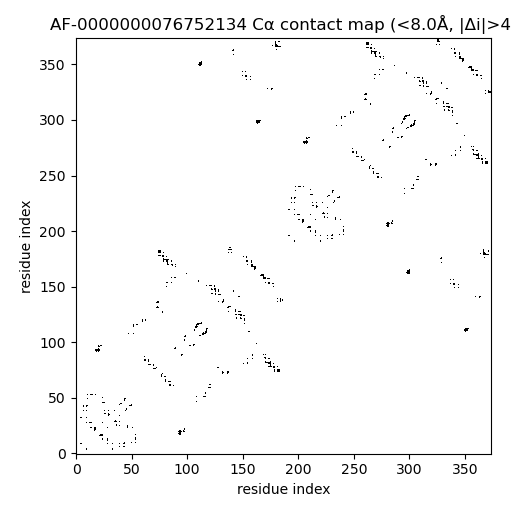2 ? 17.719 -4.742 -5.277 1 93.25 182 LEU A N 1
ATOM 1432 C CA . LEU A 1 182 ? 18.438 -6 -5.109 1 93.25 182 LEU A CA 1
ATOM 1433 C C . LEU A 1 182 ? 19.859 -5.883 -5.637 1 93.25 182 LEU A C 1
ATOM 1435 O O . LEU A 1 182 ? 20.625 -6.84 -5.574 1 93.25 182 LEU A O 1
ATOM 1439 N N . ARG A 1 183 ? 20.172 -4.73 -6.391 1 81.25 183 ARG A N 1
ATOM 1440 C CA . ARG A 1 183 ? 21.531 -4.539 -6.883 1 81.25 183 ARG A CA 1
ATOM 1441 C C . ARG A 1 183 ? 22.531 -4.488 -5.734 1 81.25 183 ARG A C 1
ATOM 1443 O O . ARG A 1 183 ? 23.75 -4.434 -5.961 1 81.25 183 ARG A O 1
ATOM 1450 N N . ALA A 1 184 ? 22.344 -5.07 -4.504 1 55.84 184 ALA A N 1
ATOM 1451 C CA . ALA A 1 184 ? 23.297 -5.082 -3.402 1 55.84 184 ALA A CA 1
ATOM 1452 C C . ALA A 1 184 ? 24.734 -5.184 -3.922 1 55.84 184 ALA A C 1
ATOM 1454 O O . ALA A 1 184 ? 24.969 -5.715 -5.012 1 55.84 184 ALA A O 1
ATOM 1455 N N . ASP A 1 185 ? 25.688 -4.25 -3.443 1 48.88 185 ASP A N 1
ATOM 1456 C CA . ASP A 1 185 ? 27.141 -4.168 -3.51 1 48.88 185 ASP A CA 1
ATOM 1457 C C . ASP A 1 185 ? 27.781 -5.539 -3.318 1 48.88 185 ASP A C 1
ATOM 1459 O O . ASP A 1 185 ? 27.469 -6.25 -2.361 1 48.88 185 ASP A O 1
ATOM 1463 N N . GLY A 1 186 ? 27.969 -6.559 -4.277 1 37.22 186 GLY A N 1
ATOM 1464 C CA . GLY A 1 186 ? 29.141 -7.289 -3.832 1 37.22 186 GLY A CA 1
ATOM 1465 C C . GLY A 1 186 ? 30.125 -6.426 -3.064 1 37.22 186 GLY A C 1
ATOM 1466 O O . GLY A 1 186 ? 30.031 -5.195 -3.09 1 37.22 186 GLY A O 1
ATOM 14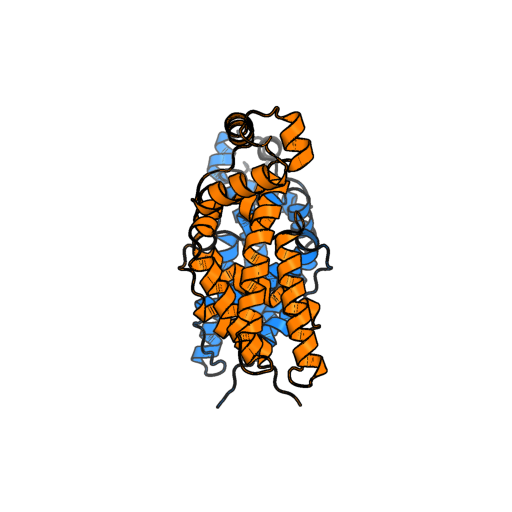67 N N . PRO A 1 187 ? 31.047 -7.148 -2.342 1 32.12 187 PRO A N 1
ATOM 1468 C CA . PRO A 1 187 ? 32.219 -6.457 -1.801 1 32.12 187 PRO A CA 1
ATOM 1469 C C . PRO A 1 187 ? 32.688 -5.328 -2.705 1 32.12 187 PRO A C 1
ATOM 1471 O O . PRO A 1 187 ? 32.469 -5.355 -3.916 1 32.12 187 PRO A O 1
ATOM 1474 N N . MET B 1 1 ? -15.375 38.938 28.25 1 48.69 1 MET B N 1
ATOM 1475 C CA . MET B 1 1 ? -16.266 38.656 27.125 1 48.69 1 MET B CA 1
ATOM 1476 C C . MET B 1 1 ? -15.617 37.656 26.156 1 48.69 1 MET B C 1
ATOM 1478 O O . MET B 1 1 ? -14.578 37.938 25.562 1 48.69 1 MET B O 1
ATOM 1482 N N . SER B 1 2 ? -15.734 36.344 26.344 1 60.06 2 SER B N 1
ATOM 1483 C CA . SER B 1 2 ? -14.898 35.344 25.719 1 60.06 2 SER B CA 1
ATOM 1484 C C . SER B 1 2 ? -14.945 35.438 24.203 1 60.06 2 SER B C 1
ATOM 1486 O O . SER B 1 2 ? -16 35.688 23.625 1 60.06 2 SER B O 1
ATOM 1488 N N . ALA B 1 3 ? -13.969 35.969 23.547 1 73.56 3 ALA B N 1
ATOM 1489 C CA . ALA B 1 3 ? -13.852 36.219 22.109 1 73.56 3 ALA B CA 1
ATOM 1490 C C . ALA B 1 3 ? -14.57 35.156 21.312 1 73.56 3 ALA B C 1
ATOM 1492 O O . ALA B 1 3 ? -14.609 33.969 21.719 1 73.56 3 ALA B O 1
ATOM 1493 N N . ARG B 1 4 ? -15.555 35.531 20.422 1 89.25 4 ARG B N 1
ATOM 1494 C CA . ARG B 1 4 ? -16.297 34.625 19.531 1 89.25 4 ARG B CA 1
ATOM 1495 C C . ARG B 1 4 ? -15.375 33.625 18.859 1 89.25 4 ARG B C 1
ATOM 1497 O O . ARG B 1 4 ? -14.305 34 18.375 1 89.25 4 ARG B O 1
ATOM 1504 N N . PRO B 1 5 ? -15.766 32.375 19.031 1 92 5 PRO B N 1
ATOM 1505 C CA . PRO B 1 5 ? -14.93 31.359 18.375 1 92 5 PRO B CA 1
ATOM 1506 C C . PRO B 1 5 ? -14.766 31.625 16.875 1 92 5 PRO B C 1
ATOM 1508 O O . PRO B 1 5 ? -15.664 32.188 16.25 1 92 5 PRO B O 1
ATOM 1511 N N . THR B 1 6 ? -13.648 31.375 16.422 1 94.31 6 THR B N 1
ATOM 1512 C CA . THR B 1 6 ? -13.312 31.531 15.016 1 94.31 6 THR B CA 1
ATOM 1513 C C . THR B 1 6 ? -13.016 30.172 14.383 1 94.31 6 THR B C 1
ATOM 1515 O O . THR B 1 6 ? -12.961 29.156 15.078 1 94.31 6 THR B O 1
ATOM 1518 N N . ALA B 1 7 ? -12.859 30.219 13.07 1 96 7 ALA B N 1
ATOM 1519 C CA . ALA B 1 7 ? -12.461 29.031 12.336 1 96 7 ALA B CA 1
ATOM 1520 C C . ALA B 1 7 ? -11.125 28.484 12.844 1 96 7 ALA B C 1
ATOM 1522 O O . ALA B 1 7 ? -10.938 27.281 12.961 1 96 7 ALA B O 1
ATOM 1523 N N . THR B 1 8 ? -10.289 29.375 13.141 1 96.88 8 THR B N 1
ATOM 1524 C CA . THR B 1 8 ? -8.969 29.016 13.648 1 96.88 8 THR B CA 1
ATOM 1525 C C . THR B 1 8 ? -9.086 28.328 15.008 1 96.88 8 THR B C 1
ATOM 1527 O O . THR B 1 8 ? -8.406 27.328 15.266 1 96.88 8 THR B O 1
ATOM 1530 N N . ASP B 1 9 ? -9.914 28.875 15.844 1 96.38 9 ASP B N 1
ATOM 1531 C CA . ASP B 1 9 ? -10.156 28.266 17.141 1 96.38 9 ASP B CA 1
ATOM 1532 C C . ASP B 1 9 ? -10.719 26.844 16.984 1 96.38 9 ASP B C 1
ATOM 1534 O O . ASP B 1 9 ? -10.312 25.938 17.703 1 96.38 9 ASP B O 1
ATOM 1538 N N . ALA B 1 10 ? -11.609 26.766 16.078 1 97.31 10 ALA B N 1
ATOM 1539 C CA . ALA B 1 10 ? -12.234 25.469 15.82 1 97.31 10 ALA B CA 1
ATOM 1540 C C . ALA B 1 10 ? -11.211 24.438 15.359 1 97.31 10 ALA B C 1
ATOM 1542 O O . ALA B 1 10 ? -11.188 23.312 15.852 1 97.31 10 ALA B O 1
ATOM 1543 N N . PHE B 1 11 ? -10.383 24.812 14.469 1 98.19 11 PHE B N 1
ATOM 1544 C CA . PHE B 1 11 ? -9.352 23.922 13.953 1 98.19 11 PHE B CA 1
ATOM 1545 C C . PHE B 1 11 ? -8.375 23.531 15.055 1 98.19 11 PHE B C 1
ATOM 1547 O O . PHE B 1 11 ? -7.996 22.359 15.18 1 98.19 11 PHE B O 1
ATOM 1554 N N . ARG B 1 12 ? -8.008 24.469 15.852 1 97.81 12 ARG B N 1
ATOM 1555 C CA . ARG B 1 12 ? -7.07 24.203 16.938 1 97.81 12 ARG B CA 1
ATOM 1556 C C . ARG B 1 12 ? -7.652 23.203 17.922 1 97.81 12 ARG B C 1
ATOM 1558 O O . ARG B 1 12 ? -6.941 22.312 18.406 1 97.81 12 ARG B O 1
ATOM 1565 N N . LEU B 1 13 ? -8.883 23.391 18.203 1 97.62 13 LEU B N 1
ATOM 1566 C CA . LEU B 1 13 ? -9.547 22.469 19.109 1 97.62 13 LEU B CA 1
ATOM 1567 C C . LEU B 1 13 ? -9.617 21.062 18.516 1 97.62 13 LEU B C 1
ATOM 1569 O O . LEU B 1 13 ? -9.344 20.078 19.203 1 97.62 13 LEU B O 1
ATOM 1573 N N . ALA B 1 14 ? -9.992 20.953 17.266 1 98.31 14 ALA B N 1
ATOM 1574 C CA . ALA B 1 14 ? -10.062 19.656 16.578 1 98.31 14 ALA B CA 1
ATOM 1575 C C . ALA B 1 14 ? -8.688 19 16.531 1 98.31 14 ALA B C 1
ATOM 1577 O O . ALA B 1 14 ? -8.57 17.797 16.797 1 98.31 14 ALA B O 1
ATOM 1578 N N . ARG B 1 15 ? -7.734 19.781 16.188 1 98.06 15 ARG B N 1
ATOM 1579 C CA . ARG B 1 15 ? -6.363 19.281 16.109 1 98.06 15 ARG B CA 1
ATOM 1580 C C . ARG B 1 15 ? -5.891 18.766 17.469 1 98.06 15 ARG B C 1
ATOM 1582 O O . ARG B 1 15 ? -5.246 17.719 17.562 1 98.06 15 ARG B O 1
ATOM 1589 N N . ARG B 1 16 ? -6.188 19.469 18.531 1 97.69 16 ARG B N 1
ATOM 1590 C CA . ARG B 1 16 ? -5.836 19.047 19.891 1 97.69 16 ARG B CA 1
ATOM 1591 C C . ARG B 1 16 ? -6.512 17.734 20.25 1 97.69 16 ARG B C 1
ATOM 1593 O O . ARG B 1 16 ? -5.902 16.875 20.875 1 97.69 16 ARG B O 1
ATOM 1600 N N . THR B 1 17 ? -7.754 17.672 19.906 1 97.56 17 THR B N 1
ATOM 1601 C CA . THR B 1 17 ? -8.5 16.438 20.141 1 97.56 17 THR B CA 1
ATOM 1602 C C . THR B 1 17 ? -7.828 15.266 19.422 1 97.56 17 THR B C 1
ATOM 1604 O O . THR B 1 17 ? -7.637 14.203 20.016 1 97.56 17 THR B O 1
ATOM 1607 N N . PHE B 1 18 ? -7.441 15.469 18.219 1 98 18 PHE B N 1
ATOM 1608 C CA . PHE B 1 18 ? -6.777 14.453 17.406 1 98 18 PHE B CA 1
ATOM 1609 C C . PHE B 1 18 ? -5.43 14.078 18.016 1 98 18 PHE B C 1
ATOM 1611 O O . PHE B 1 18 ? -5.102 12.898 18.125 1 98 18 PHE B O 1
ATOM 1618 N N . LEU B 1 19 ? -4.711 15.039 18.469 1 97.38 19 LEU B N 1
ATOM 1619 C CA . LEU B 1 19 ? -3.389 14.82 19.062 1 97.38 19 LEU B CA 1
ATOM 1620 C C . LEU B 1 19 ? -3.49 14.047 20.359 1 97.38 19 LEU B C 1
ATOM 1622 O O . LEU B 1 19 ? -2.57 13.305 20.719 1 97.38 19 LEU B O 1
ATOM 1626 N N . ALA B 1 20 ? -4.621 14.148 20.984 1 96.5 20 ALA B N 1
ATOM 1627 C CA . ALA B 1 20 ? -4.855 13.445 22.25 1 96.5 20 ALA B CA 1
ATOM 1628 C C . ALA B 1 20 ? -5.258 11.992 22 1 96.5 20 ALA B C 1
ATOM 1630 O O . ALA B 1 20 ? -5.445 11.219 22.938 1 96.5 20 ALA B O 1
ATOM 1631 N N . GLY B 1 21 ? -5.371 11.609 20.766 1 95.12 21 GLY B N 1
ATOM 1632 C CA . GLY B 1 21 ? -5.754 10.25 20.406 1 95.12 21 GLY B CA 1
ATOM 1633 C C . GLY B 1 21 ? -7.25 10.023 20.469 1 95.12 21 GLY B C 1
ATOM 1634 O O . GLY B 1 21 ? -7.707 8.875 20.516 1 95.12 21 GLY B O 1
ATOM 1635 N N . GLU B 1 22 ? -8.016 11.125 20.406 1 95.5 22 GLU B N 1
ATOM 1636 C CA . GLU B 1 22 ? -9.461 11.023 20.516 1 95.5 22 GLU B CA 1
ATOM 1637 C C . GLU B 1 22 ? -10.133 11.18 19.156 1 95.5 22 GLU B C 1
ATOM 1639 O O . GLU B 1 22 ? -9.57 11.797 18.25 1 95.5 22 GLU B O 1
ATOM 1644 N N . ARG B 1 23 ? -11.328 10.57 19.078 1 96 23 ARG B N 1
ATOM 1645 C CA . ARG B 1 23 ? -12.109 10.734 17.859 1 96 23 ARG B CA 1
ATOM 1646 C C . ARG B 1 23 ? -12.594 12.172 17.703 1 96 23 ARG B C 1
ATOM 1648 O O . ARG B 1 23 ? -13.156 12.742 18.641 1 96 23 ARG B O 1
ATOM 1655 N N . VAL B 1 24 ? -12.32 12.773 16.609 1 96.94 24 VAL B N 1
ATOM 1656 C CA . VAL B 1 24 ? -12.852 14.102 16.281 1 96.94 24 VAL B CA 1
ATOM 1657 C C . VAL B 1 24 ? -14.32 13.984 15.898 1 96.94 24 VAL B C 1
ATOM 1659 O O . VAL B 1 24 ? -14.648 13.453 14.836 1 96.94 24 VAL B O 1
ATOM 1662 N N . ASP B 1 25 ? -15.133 14.453 16.719 1 95.94 25 ASP B N 1
ATOM 1663 C CA . ASP B 1 25 ? -16.578 14.438 16.516 1 95.94 25 ASP B CA 1
ATOM 1664 C C . ASP B 1 25 ? -17.109 15.852 16.266 1 95.94 25 ASP B C 1
ATOM 1666 O O . ASP B 1 25 ? -17.031 16.719 17.141 1 95.94 25 ASP B O 1
ATOM 1670 N N . LEU B 1 26 ? -17.688 16.016 15.133 1 96.19 26 LEU B N 1
ATOM 1671 C CA . LEU B 1 26 ? -18.109 17.344 14.727 1 96.19 26 LEU B CA 1
ATOM 1672 C C . LEU B 1 26 ? -19.25 17.859 15.602 1 96.19 26 LEU B C 1
ATOM 1674 O O . LEU B 1 26 ? -19.328 19.047 15.883 1 96.19 26 LEU B O 1
ATOM 1678 N N . LYS B 1 27 ? -20.141 16.922 16 1 95.25 27 LYS B N 1
ATOM 1679 C CA . LYS B 1 27 ? -21.219 17.328 16.906 1 95.25 27 LYS B CA 1
ATOM 1680 C C . LYS B 1 27 ? -20.672 17.797 18.25 1 95.25 27 LYS B C 1
ATOM 1682 O O . LYS B 1 27 ? -21.078 18.844 18.75 1 95.25 27 LYS B O 1
ATOM 1687 N N . ARG B 1 28 ? -19.781 17.062 18.781 1 95.94 28 ARG B N 1
ATOM 1688 C CA . ARG B 1 28 ? -19.156 17.406 20.047 1 95.94 28 ARG B CA 1
ATOM 1689 C C . ARG B 1 28 ? -18.375 18.703 19.938 1 95.94 28 ARG B C 1
ATOM 1691 O O . ARG B 1 28 ? -18.391 19.547 20.844 1 95.94 28 ARG B O 1
ATOM 1698 N N . LEU B 1 29 ? -17.641 18.844 18.828 1 96.44 29 LEU B N 1
ATOM 1699 C CA . LEU B 1 29 ? -16.859 20.047 18.578 1 96.44 29 LEU B CA 1
ATOM 1700 C C . LEU B 1 29 ? -17.75 21.281 18.516 1 96.44 29 LEU B C 1
ATOM 1702 O O . LEU B 1 29 ? -17.422 22.312 19.109 1 96.44 29 LEU B O 1
ATOM 1706 N N . ALA B 1 30 ? -18.828 21.203 17.828 1 96.19 30 ALA B N 1
ATOM 1707 C CA . ALA B 1 30 ? -19.781 22.312 17.734 1 96.19 30 ALA B CA 1
ATOM 1708 C C . ALA B 1 30 ? -20.328 22.688 19.094 1 96.19 30 ALA B C 1
ATOM 1710 O O . ALA B 1 30 ? -20.422 23.859 19.438 1 96.19 30 ALA B O 1
ATOM 1711 N N . ALA B 1 31 ? -20.672 21.625 19.859 1 95.44 31 ALA B N 1
ATOM 1712 C CA . ALA B 1 31 ? -21.203 21.828 21.203 1 95.44 31 ALA B CA 1
ATOM 1713 C C . ALA B 1 31 ? -20.203 22.531 22.094 1 95.44 31 ALA B C 1
ATOM 1715 O O . ALA B 1 31 ? -20.547 23.469 22.828 1 95.44 31 ALA B O 1
ATOM 1716 N N . GLU B 1 32 ? -19 22.141 22 1 95.25 32 GLU B N 1
ATOM 1717 C CA . GLU B 1 32 ? -17.938 22.703 22.828 1 95.25 32 GLU B CA 1
ATOM 1718 C C . GLU B 1 32 ? -17.672 24.172 22.469 1 95.25 32 GLU B C 1
ATOM 1720 O O . GLU B 1 32 ? -17.344 24.984 23.328 1 95.25 32 GLU B O 1
ATOM 1725 N N . LEU B 1 33 ? -17.812 24.547 21.188 1 95.75 33 LEU B N 1
ATOM 1726 C CA . LEU B 1 33 ? -17.547 25.906 20.703 1 95.75 33 LEU B CA 1
ATOM 1727 C C . LEU B 1 33 ? -18.812 26.75 20.766 1 95.75 33 LEU B C 1
ATOM 1729 O O . LEU B 1 33 ? -18.766 27.953 20.531 1 95.75 33 LEU B O 1
ATOM 1733 N N . ASP B 1 34 ? -19.906 26.062 21.078 1 95 34 ASP B N 1
ATOM 1734 C CA . ASP B 1 34 ? -21.203 26.719 21.156 1 95 34 ASP B CA 1
ATOM 1735 C C . ASP B 1 34 ? -21.547 27.391 19.812 1 95 34 ASP B C 1
ATOM 1737 O O . ASP B 1 34 ? -21.859 28.578 19.781 1 95 34 ASP B O 1
ATOM 1741 N N . VAL B 1 35 ? -21.406 26.672 18.734 1 95.88 35 VAL B N 1
ATOM 1742 C CA . VAL B 1 35 ? -21.797 27.109 17.406 1 95.88 35 VAL B CA 1
ATOM 1743 C C . VAL B 1 35 ? -22.672 26.031 16.75 1 95.88 35 VAL B C 1
ATOM 1745 O O . VAL B 1 35 ? -22.672 24.875 17.188 1 95.88 35 VAL B O 1
ATOM 1748 N N . ASP B 1 36 ? -23.422 26.438 15.703 1 94.88 36 ASP B N 1
ATOM 1749 C CA . ASP B 1 36 ? -24.25 25.469 14.969 1 94.88 36 ASP B CA 1
ATOM 1750 C C . ASP B 1 36 ? -23.391 24.656 14 1 94.88 36 ASP B C 1
ATOM 1752 O O . ASP B 1 36 ? -22.297 25.062 13.617 1 94.88 36 ASP B O 1
ATOM 1756 N N . ARG B 1 37 ? -23.953 23.531 13.641 1 92.44 37 ARG B N 1
ATOM 1757 C CA . ARG B 1 37 ? -23.281 22.609 12.727 1 92.44 37 ARG B CA 1
ATOM 1758 C C . ARG B 1 37 ? -23.016 23.266 11.383 1 92.44 37 ARG B C 1
ATOM 1760 O O . ARG B 1 37 ? -21.984 23.016 10.75 1 92.44 37 ARG B O 1
ATOM 1767 N N . SER B 1 38 ? -23.875 24.109 11 1 94.81 38 SER B N 1
ATOM 1768 C CA . SER B 1 38 ? -23.719 24.781 9.711 1 94.81 38 SER B CA 1
ATOM 1769 C C . SER B 1 38 ? -22.531 25.734 9.727 1 94.81 38 SER B C 1
ATOM 1771 O O . SER B 1 38 ? -21.797 25.844 8.742 1 94.81 38 SER B O 1
ATOM 1773 N N . THR B 1 39 ? -22.375 26.406 10.758 1 94.94 39 THR B N 1
ATOM 1774 C CA . THR B 1 39 ? -21.234 27.297 10.945 1 94.94 39 THR B CA 1
ATOM 1775 C C . THR B 1 39 ? -19.922 26.516 10.938 1 94.94 39 THR B C 1
ATOM 1777 O O . THR B 1 39 ? -18.969 26.891 10.25 1 94.94 39 THR B O 1
ATOM 1780 N N . LEU B 1 40 ? -19.891 25.422 11.703 1 96.19 40 LEU B N 1
ATOM 1781 C CA . LEU B 1 40 ? -18.688 24.594 11.766 1 96.19 40 LEU B CA 1
ATOM 1782 C C . LEU B 1 40 ? -18.344 24.031 10.391 1 96.19 40 LEU B C 1
ATOM 1784 O O . LEU B 1 40 ? -17.172 24 10 1 96.19 40 LEU B O 1
ATOM 1788 N N . PHE B 1 41 ? -19.328 23.641 9.664 1 95.75 41 PHE B N 1
ATOM 1789 C CA . PHE B 1 41 ? -19.141 23.109 8.32 1 95.75 41 PHE B CA 1
ATOM 1790 C C . PHE B 1 41 ? -18.531 24.172 7.402 1 95.75 41 PHE B C 1
ATOM 1792 O O . PHE B 1 41 ? -17.656 23.875 6.594 1 95.75 41 PHE B O 1
ATOM 1799 N N . ARG B 1 42 ? -19.016 25.375 7.508 1 96.19 42 ARG B N 1
ATOM 1800 C CA . ARG B 1 42 ? -18.484 26.453 6.703 1 96.19 42 ARG B CA 1
ATOM 1801 C C . ARG B 1 42 ? -17 26.703 7.016 1 96.19 42 ARG B C 1
ATOM 1803 O O . ARG B 1 42 ? -16.219 27.031 6.125 1 96.19 42 ARG B O 1
ATOM 1810 N N . TRP B 1 43 ? -16.672 26.453 8.289 1 96.69 43 TRP B N 1
ATOM 1811 C CA . TRP B 1 43 ? -15.305 26.703 8.742 1 96.69 43 TRP B CA 1
ATOM 1812 C C . TRP B 1 43 ? -14.383 25.547 8.344 1 96.69 43 TRP B C 1
ATOM 1814 O O . TRP B 1 43 ? -13.281 25.781 7.836 1 96.69 43 TRP B O 1
ATOM 1824 N N . LEU B 1 44 ? -14.828 24.266 8.562 1 97.25 44 LEU B N 1
ATOM 1825 C CA . LEU B 1 44 ? -13.898 23.141 8.594 1 97.25 44 LEU B CA 1
ATOM 1826 C C . LEU B 1 44 ? -14.281 22.094 7.562 1 97.25 44 LEU B C 1
ATOM 1828 O O . LEU B 1 44 ? -13.547 21.125 7.352 1 97.25 44 LEU B O 1
ATOM 1832 N N . GLY B 1 45 ? -15.375 22.266 6.879 1 96.62 45 GLY B N 1
ATOM 1833 C CA . GLY B 1 45 ? -15.867 21.234 5.984 1 96.62 45 GLY B CA 1
ATOM 1834 C C . GLY B 1 45 ? -16.406 20.016 6.715 1 96.62 45 GLY B C 1
ATOM 1835 O O . GLY B 1 45 ? -16.891 20.125 7.844 1 96.62 45 GLY B O 1
ATOM 1836 N N . ASN B 1 46 ? -16.5 18.906 6.062 1 96.75 46 ASN B N 1
ATOM 1837 C CA . ASN B 1 46 ? -16.938 17.672 6.688 1 96.75 46 ASN B CA 1
ATOM 1838 C C . ASN B 1 46 ? -15.805 17 7.453 1 96.75 46 ASN B C 1
ATOM 1840 O O . ASN B 1 46 ? -14.68 17.5 7.473 1 96.75 46 ASN B O 1
ATOM 1844 N N . ARG B 1 47 ? -16.094 15.93 8.102 1 96.88 47 ARG B N 1
ATOM 1845 C CA . ARG B 1 47 ? -15.133 15.281 8.992 1 96.88 47 ARG B CA 1
ATOM 1846 C C . ARG B 1 47 ? -13.898 14.828 8.219 1 96.88 47 ARG B C 1
ATOM 1848 O O . ARG B 1 47 ? -12.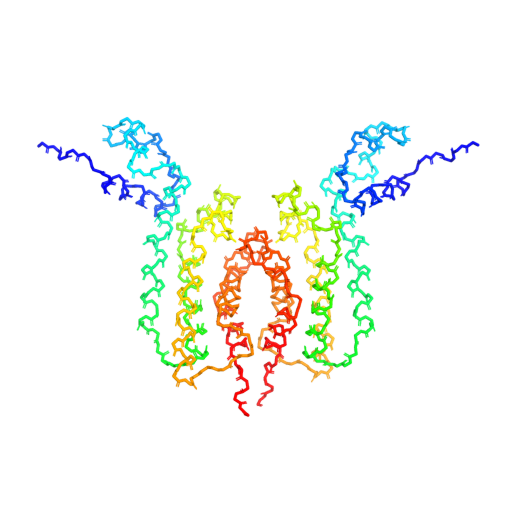766 14.977 8.695 1 96.88 47 ARG B O 1
ATOM 1855 N N . ASP B 1 48 ? -14.062 14.266 7.062 1 96.88 48 ASP B N 1
ATOM 1856 C CA . ASP B 1 48 ? -12.922 13.812 6.277 1 96.88 48 ASP B CA 1
ATOM 1857 C C . ASP B 1 48 ? -12 14.984 5.93 1 96.88 48 ASP B C 1
ATOM 1859 O O . ASP B 1 48 ? -10.781 14.883 6.066 1 96.88 48 ASP B O 1
ATOM 1863 N N . GLN B 1 49 ? -12.594 16.016 5.445 1 97.12 49 GLN B N 1
ATOM 1864 C CA . GLN B 1 49 ? -11.82 17.203 5.105 1 97.12 49 GLN B CA 1
ATOM 1865 C C . GLN B 1 49 ? -11.055 17.719 6.316 1 97.12 49 GLN B C 1
ATOM 1867 O O . GLN B 1 49 ? -9.883 18.094 6.203 1 97.12 49 GLN B O 1
ATOM 1872 N N . LEU B 1 50 ? -11.742 17.75 7.414 1 97.94 50 LEU B N 1
ATOM 1873 C CA . LEU B 1 50 ? -11.109 18.219 8.641 1 97.94 50 LEU B CA 1
ATOM 1874 C C . LEU B 1 50 ? -9.938 17.312 9.023 1 97.94 50 LEU B C 1
ATOM 1876 O O . LEU B 1 50 ? -8.852 17.797 9.359 1 97.94 50 LEU B O 1
ATOM 1880 N N . LEU B 1 51 ? -10.094 15.992 9.023 1 97.94 51 LEU B N 1
ATOM 1881 C CA . LEU B 1 51 ? -9.031 15.039 9.336 1 97.94 51 LEU B CA 1
ATOM 1882 C C . LEU B 1 51 ? -7.84 15.219 8.398 1 97.94 51 LEU B C 1
ATOM 1884 O O . LEU B 1 51 ? -6.691 15.195 8.844 1 97.94 51 LEU B O 1
ATOM 1888 N N . VAL B 1 52 ? -8.094 15.422 7.16 1 97.69 52 VAL B N 1
ATOM 1889 C CA . VAL B 1 52 ? -7.055 15.648 6.164 1 97.69 52 VAL B CA 1
ATOM 1890 C C . VAL B 1 52 ? -6.254 16.891 6.523 1 97.69 52 VAL B C 1
ATOM 1892 O O . VAL B 1 52 ? -5.023 16.859 6.551 1 97.69 52 VAL B O 1
ATOM 1895 N N . ASP B 1 53 ? -6.973 17.938 6.801 1 97.62 53 ASP B N 1
ATOM 1896 C CA . ASP B 1 53 ? -6.312 19.188 7.16 1 97.62 53 ASP B CA 1
ATOM 1897 C C . ASP B 1 53 ? -5.457 19.016 8.414 1 97.62 53 ASP B C 1
ATOM 1899 O O . ASP B 1 53 ? -4.359 19.578 8.5 1 97.62 53 ASP B O 1
ATOM 1903 N N . ILE B 1 54 ? -5.941 18.281 9.336 1 98.06 54 ILE B N 1
ATOM 1904 C CA . ILE B 1 54 ? -5.203 18.031 10.57 1 98.06 54 ILE B CA 1
ATOM 1905 C C . ILE B 1 54 ? -3.945 17.219 10.266 1 98.06 54 ILE B C 1
ATOM 1907 O O . ILE B 1 54 ? -2.848 17.578 10.703 1 98.06 54 ILE B O 1
ATOM 1911 N N . LEU B 1 55 ? -4.082 16.125 9.523 1 97.44 55 LEU B N 1
ATOM 1912 C CA . LEU B 1 55 ? -2.957 15.273 9.172 1 97.44 55 LEU B CA 1
ATOM 1913 C C . LEU B 1 55 ? -1.878 16.062 8.438 1 97.44 55 LEU B C 1
ATOM 1915 O O . LEU B 1 55 ? -0.689 15.922 8.734 1 97.44 55 LEU B O 1
ATOM 1919 N N . ILE B 1 56 ? -2.289 16.922 7.516 1 97.25 56 ILE B N 1
ATOM 1920 C CA . ILE B 1 56 ? -1.355 17.734 6.746 1 97.25 56 ILE B CA 1
ATOM 1921 C C . ILE B 1 56 ? -0.655 18.734 7.672 1 97.25 56 ILE B C 1
ATOM 1923 O O . ILE B 1 56 ? 0.562 18.906 7.59 1 97.25 56 ILE B O 1
ATOM 1927 N N . SER B 1 57 ? -1.426 19.312 8.562 1 97.06 57 SER B N 1
ATOM 1928 C CA . SER B 1 57 ? -0.877 20.297 9.484 1 97.06 57 SER B CA 1
ATOM 1929 C C . SER B 1 57 ? 0.175 19.672 10.398 1 97.06 57 SER B C 1
ATOM 1931 O O . SER B 1 57 ? 1.032 20.375 10.93 1 97.06 57 SER B O 1
ATOM 1933 N N . LEU B 1 58 ? 0.116 18.391 10.641 1 95.88 58 LEU B N 1
ATOM 1934 C CA . LEU B 1 58 ? 1.053 17.688 11.508 1 95.88 58 LEU B CA 1
ATOM 1935 C C . LEU B 1 58 ? 2.227 17.125 10.711 1 95.88 58 LEU B C 1
ATOM 1937 O O . LEU B 1 58 ? 3.381 17.266 11.117 1 95.88 58 LEU B O 1
ATOM 1941 N N . SER B 1 59 ? 1.948 16.547 9.578 1 94.69 59 SER B N 1
ATOM 1942 C CA . SER B 1 59 ? 2.945 15.852 8.773 1 94.69 59 SER B CA 1
ATOM 1943 C C . SER B 1 59 ? 3.896 16.828 8.094 1 94.69 59 SER B C 1
ATOM 1945 O O . SER B 1 59 ? 5.109 16.625 8.086 1 94.69 59 SER B O 1
ATOM 1947 N N . ASP B 1 60 ? 3.426 17.953 7.531 1 94.5 60 ASP B N 1
ATOM 1948 C CA . ASP B 1 60 ? 4.215 18.875 6.719 1 94.5 60 ASP B CA 1
ATOM 1949 C C . ASP B 1 60 ? 5.363 19.469 7.527 1 94.5 60 ASP B C 1
ATOM 1951 O O . ASP B 1 60 ? 6.523 19.375 7.129 1 94.5 60 ASP B O 1
ATOM 1955 N N . PRO B 1 61 ? 4.988 20.031 8.711 1 95.12 61 PRO B N 1
ATOM 1956 C CA . PRO B 1 61 ? 6.094 20.609 9.477 1 95.12 61 PRO B CA 1
ATOM 1957 C C . PRO B 1 61 ? 7.098 19.562 9.953 1 95.12 61 PRO B C 1
ATOM 1959 O O . PRO B 1 61 ? 8.289 19.844 10.055 1 95.12 61 PRO B O 1
ATOM 1962 N N . THR B 1 62 ? 6.633 18.375 10.266 1 96.38 62 THR B N 1
ATOM 1963 C CA . THR B 1 62 ? 7.508 17.281 10.703 1 96.38 62 THR B CA 1
ATOM 1964 C C . THR B 1 62 ? 8.523 16.938 9.617 1 96.38 62 THR B C 1
ATOM 1966 O O . THR B 1 62 ? 9.727 16.906 9.867 1 96.38 62 THR B O 1
ATOM 1969 N N . LEU B 1 63 ? 8.031 16.75 8.383 1 97.5 63 LEU B N 1
ATOM 1970 C CA . LEU B 1 63 ? 8.906 16.391 7.27 1 97.5 63 LEU B CA 1
ATOM 1971 C C . LEU B 1 63 ? 9.852 17.547 6.934 1 97.5 63 LEU B C 1
ATOM 1973 O O . LEU B 1 63 ? 11.047 17.328 6.703 1 97.5 63 LEU B O 1
ATOM 1977 N N . ARG B 1 64 ? 9.383 18.75 7.02 1 96.06 64 ARG B N 1
ATOM 1978 C CA . ARG B 1 64 ? 10.211 19.922 6.719 1 96.06 64 ARG B CA 1
ATOM 1979 C C . ARG B 1 64 ? 11.359 20.047 7.719 1 96.06 64 ARG B C 1
ATOM 1981 O O . ARG B 1 64 ? 12.484 20.359 7.336 1 96.06 64 ARG B O 1
ATOM 1988 N N . THR B 1 65 ? 11.086 19.812 8.961 1 97.56 65 THR B N 1
ATOM 1989 C CA . THR B 1 65 ? 12.102 19.875 10 1 97.56 65 THR B CA 1
ATOM 1990 C C . THR B 1 65 ? 13.156 18.797 9.797 1 97.56 65 THR B C 1
ATOM 1992 O O . THR B 1 65 ? 14.359 19.062 9.891 1 97.56 65 THR B O 1
ATOM 1995 N N . ILE B 1 66 ? 12.695 17.641 9.469 1 98.19 66 ILE B N 1
ATOM 1996 C CA . ILE B 1 66 ? 13.594 16.516 9.25 1 98.19 66 ILE B CA 1
ATOM 1997 C C . ILE B 1 66 ? 14.508 16.812 8.062 1 98.19 66 ILE B C 1
ATOM 1999 O O . ILE B 1 66 ? 15.711 16.562 8.117 1 98.19 66 ILE B O 1
ATOM 2003 N N . VAL B 1 67 ? 13.945 17.359 6.984 1 97.44 67 VAL B N 1
ATOM 2004 C CA . VAL B 1 67 ? 14.695 17.703 5.781 1 97.44 67 VAL B CA 1
ATOM 2005 C C . VAL B 1 67 ? 15.742 18.766 6.102 1 97.44 67 VAL B C 1
ATOM 2007 O O . VAL B 1 67 ? 16.891 18.656 5.695 1 97.44 67 VAL B O 1
ATOM 2010 N N . ARG B 1 68 ? 15.32 19.75 6.84 1 95.75 68 ARG B N 1
ATOM 2011 C CA . ARG B 1 68 ? 16.203 20.859 7.195 1 95.75 68 ARG B CA 1
ATOM 2012 C C . ARG B 1 68 ? 17.375 20.375 8.023 1 95.75 68 ARG B C 1
ATOM 2014 O O . ARG B 1 68 ? 18.516 20.828 7.84 1 95.75 68 ARG B O 1
ATOM 2021 N N . ASP B 1 69 ? 17.156 19.375 8.844 1 96.75 69 ASP B N 1
ATOM 2022 C CA . ASP B 1 69 ? 18.141 18.953 9.828 1 96.75 69 ASP B CA 1
ATOM 2023 C C . ASP B 1 69 ? 19.016 17.828 9.273 1 96.75 69 ASP B C 1
ATOM 2025 O O . ASP B 1 69 ? 20.047 17.5 9.859 1 96.75 69 ASP B O 1
ATOM 2029 N N . ALA B 1 70 ? 18.531 17.266 8.195 1 95.88 70 ALA B N 1
ATOM 2030 C CA . ALA B 1 70 ? 19.266 16.125 7.656 1 95.88 70 ALA B CA 1
ATOM 2031 C C . ALA B 1 70 ? 20.578 16.562 7.016 1 95.88 70 ALA B C 1
ATOM 2033 O O . ALA B 1 70 ? 20.594 17.5 6.203 1 95.88 70 ALA B O 1
ATOM 2034 N N . GLU B 1 71 ? 21.625 15.922 7.375 1 94.62 71 GLU B N 1
ATOM 2035 C CA . GLU B 1 71 ? 22.953 16.219 6.836 1 94.62 71 GLU B CA 1
ATOM 2036 C C . GLU B 1 71 ? 23.266 15.305 5.652 1 94.62 71 GLU B C 1
ATOM 2038 O O . GLU B 1 71 ? 22.562 14.336 5.398 1 94.62 71 GLU B O 1
ATOM 2043 N N . GLY B 1 72 ? 24.344 15.734 4.949 1 94.06 72 GLY B N 1
ATOM 2044 C CA . GLY B 1 72 ? 24.797 14.93 3.83 1 94.06 72 GLY B CA 1
ATOM 2045 C C . GLY B 1 72 ? 24.109 15.273 2.523 1 94.06 72 GLY B C 1
ATOM 2046 O O . GLY B 1 72 ? 23.484 16.328 2.404 1 94.06 72 GLY B O 1
ATOM 2047 N N . THR B 1 73 ? 24.438 14.477 1.501 1 93.5 73 THR B N 1
ATOM 2048 C CA . THR B 1 73 ? 23.859 14.656 0.173 1 93.5 73 THR B CA 1
ATOM 2049 C C . THR B 1 73 ? 23.531 13.312 -0.466 1 93.5 73 THR B C 1
ATOM 2051 O O . THR B 1 73 ? 23.859 12.258 0.091 1 93.5 73 THR B O 1
ATOM 2054 N N . GLY B 1 74 ? 22.797 13.359 -1.537 1 94.5 74 GLY B N 1
ATOM 2055 C CA . GLY B 1 74 ? 22.594 12.188 -2.377 1 94.5 74 GLY B CA 1
ATOM 2056 C C . GLY B 1 74 ? 21.609 11.188 -1.776 1 94.5 74 GLY B C 1
ATOM 2057 O O . GLY B 1 74 ? 20.75 11.562 -0.974 1 94.5 74 GLY B O 1
ATOM 2058 N N . GLY B 1 75 ? 21.672 9.984 -2.199 1 94.06 75 GLY B N 1
ATOM 2059 C CA . GLY B 1 75 ? 20.75 8.914 -1.821 1 94.06 75 GLY B CA 1
ATOM 2060 C C . GLY B 1 75 ? 20.797 8.594 -0.337 1 94.06 75 GLY B C 1
ATOM 2061 O O . GLY B 1 75 ? 19.766 8.289 0.261 1 94.06 75 GLY B O 1
ATOM 2062 N N . ARG B 1 76 ? 21.984 8.703 0.251 1 93.94 76 ARG B N 1
ATOM 2063 C CA . ARG B 1 76 ? 22.109 8.422 1.677 1 93.94 76 ARG B CA 1
ATOM 2064 C C . ARG B 1 76 ? 21.359 9.445 2.51 1 93.94 76 ARG B C 1
ATOM 2066 O O . ARG B 1 76 ? 20.719 9.094 3.504 1 93.94 76 ARG B O 1
ATOM 2073 N N . ARG B 1 77 ? 21.453 10.68 2.145 1 96.31 77 ARG B N 1
ATOM 2074 C CA . ARG B 1 77 ? 20.703 11.727 2.838 1 96.31 77 ARG B CA 1
ATOM 2075 C C . ARG B 1 77 ? 19.203 11.484 2.736 1 96.31 77 ARG B C 1
ATOM 2077 O O . ARG B 1 77 ? 18.484 11.555 3.738 1 96.31 77 ARG B O 1
ATOM 2084 N N . VAL B 1 78 ? 18.75 11.18 1.532 1 97.56 78 VAL B N 1
ATOM 2085 C CA . VAL B 1 78 ? 17.344 10.938 1.297 1 97.56 78 VAL B CA 1
ATOM 2086 C C . VAL B 1 78 ? 16.875 9.734 2.121 1 97.56 78 VAL B C 1
ATOM 2088 O O . VAL B 1 78 ? 15.797 9.758 2.715 1 97.56 78 VAL B O 1
ATOM 2091 N N . ALA B 1 79 ? 17.688 8.703 2.199 1 96.94 79 ALA B N 1
ATOM 2092 C CA . ALA B 1 79 ? 17.359 7.508 2.977 1 96.94 79 ALA B CA 1
ATOM 2093 C C . ALA B 1 79 ? 17.25 7.836 4.461 1 96.94 79 ALA B C 1
ATOM 2095 O O . ALA B 1 79 ? 16.344 7.355 5.141 1 96.94 79 ALA B O 1
ATOM 2096 N N . ARG B 1 80 ? 18.141 8.633 4.953 1 97.25 80 ARG B N 1
ATOM 2097 C CA . ARG B 1 80 ? 18.094 9.047 6.348 1 97.25 80 ARG B CA 1
ATOM 2098 C C . ARG B 1 80 ? 16.828 9.844 6.645 1 97.25 80 ARG B C 1
ATOM 2100 O O . ARG B 1 80 ? 16.203 9.656 7.691 1 97.25 80 ARG B O 1
ATOM 2107 N N . ILE B 1 81 ? 16.484 10.664 5.742 1 98.44 81 ILE B N 1
ATOM 2108 C CA . ILE B 1 81 ? 15.273 11.469 5.887 1 98.44 81 ILE B CA 1
ATOM 2109 C C . ILE B 1 81 ? 14.047 10.555 5.91 1 98.44 81 ILE B C 1
ATOM 2111 O O . ILE B 1 81 ? 13.164 10.711 6.754 1 98.44 81 ILE B O 1
ATOM 2115 N N . ALA B 1 82 ? 13.992 9.609 4.988 1 98.44 82 ALA B N 1
ATOM 2116 C CA . ALA B 1 82 ? 12.883 8.656 4.945 1 98.44 82 ALA B CA 1
ATOM 2117 C C . ALA B 1 82 ? 12.773 7.887 6.254 1 98.44 82 ALA B C 1
ATOM 2119 O O . ALA B 1 82 ? 11.68 7.723 6.797 1 98.44 82 ALA B O 1
ATOM 2120 N N . GLY B 1 83 ? 13.906 7.402 6.742 1 98.06 83 GLY B N 1
ATOM 2121 C CA . GLY B 1 83 ? 13.93 6.695 8.008 1 98.06 83 GLY B CA 1
ATOM 2122 C C . GLY B 1 83 ? 13.477 7.547 9.18 1 98.06 83 GLY B C 1
ATOM 2123 O O . GLY B 1 83 ? 12.695 7.094 10.023 1 98.06 83 GLY B O 1
ATOM 2124 N N . ALA B 1 84 ? 13.961 8.742 9.25 1 98.25 84 ALA B N 1
ATOM 2125 C CA . ALA B 1 84 ? 13.594 9.664 10.328 1 98.25 84 ALA B CA 1
ATOM 2126 C C . ALA B 1 84 ? 12.109 9.992 10.281 1 98.25 84 ALA B C 1
ATOM 2128 O O . ALA B 1 84 ? 11.453 10.086 11.328 1 98.25 84 ALA B O 1
ATOM 2129 N N . TYR B 1 85 ? 11.562 10.18 9.094 1 98.25 85 TYR B N 1
ATOM 2130 C CA . TYR B 1 85 ? 10.141 10.438 8.93 1 98.25 85 TYR B CA 1
ATOM 2131 C C . TYR B 1 85 ? 9.312 9.242 9.391 1 98.25 85 TYR B C 1
ATOM 2133 O O . TYR B 1 85 ? 8.32 9.406 10.109 1 98.25 85 TYR B O 1
ATOM 2141 N N . ALA B 1 86 ? 9.727 8.055 8.992 1 97.44 86 ALA B N 1
ATOM 2142 C CA . ALA B 1 86 ? 9.062 6.832 9.445 1 97.44 86 ALA B CA 1
ATOM 2143 C C . ALA B 1 86 ? 9.078 6.738 10.969 1 97.44 86 ALA B C 1
ATOM 2145 O O . ALA B 1 86 ? 8.062 6.414 11.586 1 97.44 86 ALA B O 1
ATOM 2146 N N . ALA B 1 87 ? 10.227 7.012 11.562 1 97.31 87 ALA B N 1
ATOM 2147 C CA . ALA B 1 87 ? 10.359 6.957 13.023 1 97.31 87 ALA B CA 1
ATOM 2148 C C . ALA B 1 87 ? 9.406 7.949 13.688 1 97.31 87 ALA B C 1
ATOM 2150 O O . ALA B 1 87 ? 8.781 7.633 14.703 1 97.31 87 ALA B O 1
ATOM 2151 N N . ALA B 1 88 ? 9.328 9.133 13.156 1 97.06 88 ALA B N 1
ATOM 2152 C CA . ALA B 1 88 ? 8.438 10.156 13.695 1 97.06 88 ALA B CA 1
ATOM 2153 C C . ALA B 1 88 ? 6.984 9.688 13.672 1 97.06 88 ALA B C 1
ATOM 2155 O O . ALA B 1 88 ? 6.234 9.914 14.617 1 97.06 88 ALA B O 1
ATOM 2156 N N . LEU B 1 89 ? 6.57 9.062 12.586 1 95.06 89 LEU B N 1
ATOM 2157 C CA . LEU B 1 89 ? 5.203 8.57 12.453 1 95.06 89 LEU B CA 1
ATOM 2158 C C . LEU B 1 89 ? 4.961 7.387 13.391 1 95.06 89 LEU B C 1
ATOM 2160 O O . LEU B 1 89 ? 3.875 7.258 13.961 1 95.06 89 LEU B O 1
ATOM 2164 N N . ILE B 1 90 ? 5.922 6.457 13.523 1 94.25 90 ILE B N 1
ATOM 2165 C CA . ILE B 1 90 ? 5.82 5.316 14.43 1 94.25 90 ILE B CA 1
ATOM 2166 C C . ILE B 1 90 ? 5.656 5.809 15.859 1 94.25 90 ILE B C 1
ATOM 2168 O O . ILE B 1 90 ? 4.867 5.25 16.625 1 94.25 90 ILE B O 1
ATOM 2172 N N . ASP B 1 91 ? 6.312 6.875 16.188 1 94.06 91 ASP B N 1
ATOM 2173 C CA . ASP B 1 91 ? 6.328 7.395 17.562 1 94.06 91 ASP B CA 1
ATOM 2174 C C . ASP B 1 91 ? 5.105 8.266 17.828 1 94.06 91 ASP B C 1
ATOM 2176 O O . ASP B 1 91 ? 4.824 8.609 18.984 1 94.06 91 ASP B O 1
ATOM 2180 N N . ALA B 1 92 ? 4.461 8.656 16.781 1 94 92 ALA B N 1
ATOM 2181 C CA . ALA B 1 92 ? 3.295 9.531 16.922 1 94 92 ALA B CA 1
ATOM 2182 C C . ALA B 1 92 ? 2.068 8.734 17.359 1 94 92 ALA B C 1
ATOM 2184 O O . ALA B 1 92 ? 1.368 8.148 16.531 1 94 92 ALA B O 1
ATOM 2185 N N . SER B 1 93 ? 1.744 8.781 18.656 1 92.62 93 SER B N 1
ATOM 2186 C CA . SER B 1 93 ? 0.656 7.988 19.219 1 92.62 93 SER B CA 1
ATOM 2187 C C . SER B 1 93 ? -0.68 8.344 18.578 1 92.62 93 SER B C 1
ATOM 2189 O O . SER B 1 93 ? -1.514 7.469 18.344 1 92.62 93 SER B O 1
ATOM 2191 N N . TYR B 1 94 ? -0.849 9.617 18.266 1 93.38 94 TYR B N 1
ATOM 2192 C CA . TYR B 1 94 ? -2.105 10.055 17.672 1 93.38 94 TYR B CA 1
ATOM 2193 C C . TYR B 1 94 ? -2.336 9.359 16.328 1 93.38 94 TYR B C 1
ATOM 2195 O O . TYR B 1 94 ? -3.469 9.008 15.992 1 93.38 94 TYR B O 1
ATOM 2203 N N . TYR B 1 95 ? -1.286 9.234 15.609 1 92.12 95 TYR B N 1
ATOM 2204 C CA . TYR B 1 95 ? -1.349 8.617 14.289 1 92.12 95 TYR B CA 1
ATOM 2205 C C . TYR B 1 95 ? -1.7 7.141 14.391 1 92.12 95 TYR B C 1
ATOM 2207 O O . TYR B 1 95 ? -2.592 6.656 13.695 1 92.12 95 TYR B O 1
ATOM 2215 N N . ARG B 1 96 ? -1.112 6.469 15.328 1 89.31 96 ARG B N 1
ATOM 2216 C CA . ARG B 1 96 ? -1.373 5.055 15.57 1 89.31 96 ARG B CA 1
ATOM 2217 C C . ARG B 1 96 ? -2.795 4.84 16.078 1 89.31 96 ARG B C 1
ATOM 2219 O O . ARG B 1 96 ? -3.471 3.893 15.656 1 89.31 96 ARG B O 1
ATOM 2226 N N . GLU B 1 97 ? -3.184 5.676 16.922 1 92.44 97 GLU B N 1
ATOM 2227 C CA . GLU B 1 97 ? -4.535 5.582 17.469 1 92.44 97 GLU B CA 1
ATOM 2228 C C . GLU B 1 97 ? -5.582 5.777 16.375 1 92.44 97 GLU B C 1
ATOM 2230 O O . GLU B 1 97 ? -6.586 5.062 16.344 1 92.44 97 GLU B O 1
ATOM 2235 N N . PHE B 1 98 ? -5.305 6.754 15.516 1 94.25 98 PHE B N 1
ATOM 2236 C CA . PHE B 1 98 ? -6.223 6.988 14.406 1 94.25 98 PHE B CA 1
ATOM 2237 C C . PHE B 1 98 ? -6.336 5.746 13.523 1 94.25 98 PHE B C 1
ATOM 2239 O O . PHE B 1 98 ? -7.441 5.289 13.227 1 94.25 98 PHE B O 1
ATOM 2246 N N . MET B 1 99 ? -5.211 5.164 13.18 1 88 99 MET B N 1
ATOM 2247 C CA . MET B 1 99 ? -5.164 3.982 12.32 1 88 99 MET B CA 1
ATOM 2248 C C . MET B 1 99 ? -5.84 2.793 12.992 1 88 99 MET B C 1
ATOM 2250 O O . MET B 1 99 ? -6.449 1.956 12.32 1 88 99 MET B O 1
ATOM 2254 N N . ARG B 1 100 ? -5.742 2.699 14.305 1 87.19 100 ARG B N 1
ATOM 2255 C CA . ARG B 1 100 ? -6.363 1.605 15.039 1 87.19 100 ARG B CA 1
ATOM 2256 C C . ARG B 1 100 ? -7.871 1.803 15.148 1 87.19 100 ARG B C 1
ATOM 2258 O O . ARG B 1 100 ? -8.641 0.859 14.961 1 87.19 100 ARG B O 1
ATOM 2265 N N . ARG B 1 101 ? -8.273 2.934 15.406 1 92 101 ARG B N 1
ATOM 2266 C CA . ARG B 1 101 ? -9.68 3.229 15.664 1 92 101 ARG B CA 1
ATOM 2267 C C . ARG B 1 101 ? -10.492 3.221 14.375 1 92 101 ARG B C 1
ATOM 2269 O O . ARG B 1 101 ? -11.633 2.758 14.352 1 92 101 ARG B O 1
ATOM 2276 N N . GLU B 1 102 ? -9.898 3.836 13.344 1 92.06 102 GLU B N 1
ATOM 2277 C CA . GLU B 1 102 ? -10.609 3.973 12.078 1 92.06 102 GLU B CA 1
ATOM 2278 C C . GLU B 1 102 ? -9.734 3.529 10.906 1 92.06 102 GLU B C 1
ATOM 2280 O O . GLU B 1 102 ? -9.477 4.312 9.992 1 92.06 102 GLU B O 1
ATOM 2285 N N . PRO B 1 103 ? -9.406 2.229 10.836 1 84.69 103 PRO B N 1
ATOM 2286 C CA . PRO B 1 103 ? -8.406 1.758 9.875 1 84.69 103 PRO B CA 1
ATOM 2287 C C . PRO B 1 103 ? -8.836 1.961 8.43 1 84.69 103 PRO B C 1
ATOM 2289 O O . PRO B 1 103 ? -8.031 2.375 7.59 1 84.69 103 PRO B O 1
ATOM 2292 N N . GLU B 1 104 ? -10.109 1.717 8.062 1 84.19 104 GLU B N 1
ATOM 2293 C CA . GLU B 1 104 ? -10.562 1.867 6.68 1 84.19 104 GLU B CA 1
ATOM 2294 C C . GLU B 1 104 ? -10.508 3.326 6.234 1 84.19 104 GLU B C 1
ATOM 2296 O O . GLU B 1 104 ? -10.031 3.633 5.145 1 84.19 104 GLU B O 1
ATOM 2301 N N . ARG B 1 105 ? -10.969 4.23 7.07 1 90.5 105 ARG B N 1
ATOM 2302 C CA . ARG B 1 105 ? -10.945 5.656 6.77 1 90.5 105 ARG B CA 1
ATOM 2303 C C . ARG B 1 105 ? -9.508 6.176 6.688 1 90.5 105 ARG B C 1
ATOM 2305 O O . ARG B 1 105 ? -9.164 6.926 5.77 1 90.5 105 ARG B O 1
ATOM 2312 N N . ALA B 1 106 ? -8.688 5.766 7.625 1 90.56 106 ALA B N 1
ATOM 2313 C CA . ALA B 1 106 ? -7.289 6.191 7.664 1 90.56 106 ALA B CA 1
ATOM 2314 C C . ALA B 1 106 ? -6.559 5.801 6.383 1 90.56 106 ALA B C 1
ATOM 2316 O O . ALA B 1 106 ? -5.938 6.645 5.734 1 90.56 106 ALA B O 1
ATOM 2317 N N . LEU B 1 107 ? -6.703 4.59 5.996 1 84.88 107 LEU B N 1
ATOM 2318 C CA . LEU B 1 107 ? -6.016 4.098 4.805 1 84.88 107 LEU B CA 1
ATOM 2319 C C . LEU B 1 107 ? -6.52 4.812 3.555 1 84.88 107 LEU B C 1
ATOM 2321 O O . LEU B 1 107 ? -5.73 5.164 2.676 1 84.88 107 LEU B O 1
ATOM 2325 N N . ARG B 1 108 ? -7.797 5.008 3.5 1 86.25 108 ARG B N 1
ATOM 2326 C CA . ARG B 1 108 ? -8.367 5.719 2.363 1 86.25 108 ARG B CA 1
ATOM 2327 C C . ARG B 1 108 ? -7.82 7.141 2.275 1 86.25 108 ARG B C 1
ATOM 2329 O O . ARG B 1 108 ? -7.383 7.578 1.208 1 86.25 108 ARG B O 1
ATOM 2336 N N . LEU B 1 109 ? -7.723 7.875 3.379 1 91.81 109 LEU B N 1
ATOM 2337 C CA . LEU B 1 109 ? -7.34 9.281 3.398 1 91.81 109 LEU B CA 1
ATOM 2338 C C . LEU B 1 109 ? -5.828 9.438 3.252 1 91.81 109 LEU B C 1
ATOM 2340 O O . LEU B 1 109 ? -5.352 10.422 2.68 1 91.81 109 LEU B O 1
ATOM 2344 N N . ILE B 1 110 ? -5.133 8.438 3.73 1 91.5 110 ILE B N 1
ATOM 2345 C CA . ILE B 1 110 ? -3.693 8.617 3.889 1 91.5 110 ILE B CA 1
ATOM 2346 C C . ILE B 1 110 ? -2.965 8.023 2.686 1 91.5 110 ILE B C 1
ATOM 2348 O O . ILE B 1 110 ? -1.922 8.531 2.27 1 91.5 110 ILE B O 1
ATOM 2352 N N . THR B 1 111 ? -3.557 6.98 2.018 1 84.38 111 THR B N 1
ATOM 2353 C CA . THR B 1 111 ? -2.721 6.211 1.104 1 84.38 111 THR B CA 1
ATOM 2354 C C . THR B 1 111 ? -3.312 6.215 -0.303 1 84.38 111 THR B C 1
ATOM 2356 O O . THR B 1 111 ? -2.803 5.539 -1.199 1 84.38 111 THR B O 1
ATOM 2359 N N . THR B 1 112 ? -4.422 6.965 -0.543 1 84.88 112 THR B N 1
ATOM 2360 C CA . THR B 1 112 ? -5.059 6.961 -1.855 1 84.88 112 THR B CA 1
ATOM 2361 C C . THR B 1 112 ? -5.23 8.383 -2.377 1 84.88 112 THR B C 1
ATOM 2363 O O . THR B 1 112 ? -4.863 9.344 -1.7 1 84.88 112 THR B O 1
ATOM 2366 N N . LYS B 1 113 ? -5.738 8.469 -3.559 1 85.06 113 LYS B N 1
ATOM 2367 C CA . LYS B 1 113 ? -5.992 9.766 -4.184 1 85.06 113 LYS B CA 1
ATOM 2368 C C . LYS B 1 113 ? -7.242 10.422 -3.605 1 85.06 113 LYS B C 1
ATOM 2370 O O . LYS B 1 113 ? -7.637 11.508 -4.035 1 85.06 113 LYS B O 1
ATOM 2375 N N . ALA B 1 114 ? -7.84 9.773 -2.631 1 83.88 114 ALA B N 1
ATOM 2376 C CA . ALA B 1 114 ? -9.039 10.328 -2.012 1 83.88 114 ALA B CA 1
ATOM 2377 C C . ALA B 1 114 ? -8.727 11.633 -1.288 1 83.88 114 ALA B C 1
ATOM 2379 O O . ALA B 1 114 ? -9.625 12.43 -1.002 1 83.88 114 ALA B O 1
ATOM 2380 N N . SER B 1 115 ? -7.508 11.867 -0.968 1 89.75 115 SER B N 1
ATOM 2381 C CA . SER B 1 115 ? -7.07 13.109 -0.343 1 89.75 115 SER B CA 1
ATOM 2382 C C . SER B 1 115 ? -5.645 13.461 -0.749 1 89.75 115 SER B C 1
ATOM 2384 O O . SER B 1 115 ? -4.926 12.625 -1.298 1 89.75 115 SER B O 1
ATOM 2386 N N . PRO B 1 116 ? -5.23 14.68 -0.421 1 93.06 116 PRO B N 1
ATOM 2387 C CA . PRO B 1 116 ? -3.893 15.102 -0.838 1 93.06 116 PRO B CA 1
ATOM 2388 C C . PRO B 1 116 ? -2.807 14.695 0.154 1 93.06 116 PRO B C 1
ATOM 2390 O O . PRO B 1 116 ? -1.637 15.039 -0.028 1 93.06 116 PRO B O 1
ATOM 2393 N N . VAL B 1 117 ? -3.082 13.953 1.188 1 94.38 117 VAL B N 1
ATOM 2394 C CA . VAL B 1 117 ? -2.139 13.688 2.268 1 94.38 117 VAL B CA 1
ATOM 2395 C C . VAL B 1 117 ? -0.898 12.992 1.71 1 94.38 117 VAL B C 1
ATOM 2397 O O . VAL B 1 117 ? 0.223 13.477 1.878 1 94.38 117 VAL B O 1
ATOM 2400 N N . GLN B 1 118 ? -1.121 11.93 1.041 1 93.62 118 GLN B N 1
ATOM 2401 C CA . GLN B 1 118 ? 0.007 11.188 0.483 1 93.62 118 GLN B CA 1
ATOM 2402 C C . GLN B 1 118 ? 0.713 12 -0.599 1 93.62 118 GLN B C 1
ATOM 2404 O O . GLN B 1 118 ? 1.944 12.031 -0.654 1 93.62 118 GLN B O 1
ATOM 2409 N N . ARG B 1 119 ? -0.006 12.688 -1.473 1 93.75 119 ARG B N 1
ATOM 2410 C CA . ARG B 1 119 ? 0.567 13.469 -2.566 1 93.75 119 ARG B CA 1
ATOM 2411 C C . ARG B 1 119 ? 1.501 14.547 -2.039 1 93.75 119 ARG B C 1
ATOM 2413 O O . ARG B 1 119 ? 2.541 14.828 -2.641 1 93.75 119 ARG B O 1
ATOM 2420 N N . ARG B 1 120 ? 1.14 15.133 -0.965 1 96 120 ARG B N 1
ATOM 2421 C CA . ARG B 1 120 ? 1.971 16.188 -0.401 1 96 120 ARG B CA 1
ATOM 2422 C C . ARG B 1 120 ? 3.309 15.641 0.079 1 96 120 ARG B C 1
ATOM 2424 O O . ARG B 1 120 ? 4.352 16.266 -0.112 1 96 120 ARG B O 1
ATOM 2431 N N . VAL B 1 121 ? 3.256 14.477 0.718 1 97.06 121 VAL B N 1
ATOM 2432 C CA . VAL B 1 121 ? 4.492 13.836 1.157 1 97.06 121 VAL B CA 1
ATOM 2433 C C . VAL B 1 121 ? 5.32 13.422 -0.057 1 97.06 121 VAL B C 1
ATOM 2435 O O . VAL B 1 121 ? 6.531 13.648 -0.096 1 97.06 121 VAL B O 1
ATOM 2438 N N . VAL B 1 122 ? 4.676 12.891 -1.072 1 96.44 122 VAL B N 1
ATOM 2439 C CA . VAL B 1 122 ? 5.348 12.492 -2.303 1 96.44 122 VAL B CA 1
ATOM 2440 C C . VAL B 1 122 ? 6.008 13.703 -2.953 1 96.44 122 VAL B C 1
ATOM 2442 O O . VAL B 1 122 ? 7.156 13.633 -3.393 1 96.44 122 VAL B O 1
ATOM 2445 N N . ASP B 1 123 ? 5.301 14.789 -2.969 1 96.69 123 ASP B N 1
ATOM 2446 C CA . ASP B 1 123 ? 5.824 16.016 -3.564 1 96.69 123 ASP B CA 1
ATOM 2447 C C . ASP B 1 123 ? 7.078 16.484 -2.832 1 96.69 123 ASP B C 1
ATOM 2449 O O . ASP B 1 123 ? 8.016 17 -3.455 1 96.69 123 ASP B O 1
ATOM 2453 N N . GLU B 1 124 ? 7.051 16.344 -1.552 1 97.62 124 GLU B N 1
ATOM 2454 C CA . GLU B 1 124 ? 8.227 16.734 -0.779 1 97.62 124 GLU B CA 1
ATOM 2455 C C . GLU B 1 124 ? 9.43 15.867 -1.107 1 97.62 124 GLU B C 1
ATOM 2457 O O . GLU B 1 124 ? 10.539 16.375 -1.279 1 97.62 124 GLU B O 1
ATOM 2462 N N . PHE B 1 125 ? 9.242 14.602 -1.188 1 98.12 125 PHE B N 1
ATOM 2463 C CA . PHE B 1 125 ? 10.344 13.711 -1.545 1 98.12 125 PHE B CA 1
ATOM 2464 C C . PHE B 1 125 ? 10.789 13.945 -2.982 1 98.12 125 PHE B C 1
ATOM 2466 O O . PHE B 1 125 ? 11.977 13.844 -3.295 1 98.12 125 PHE B O 1
ATOM 2473 N N . ALA B 1 126 ? 9.82 14.273 -3.844 1 97.81 126 ALA B N 1
ATOM 2474 C CA . ALA B 1 126 ? 10.18 14.594 -5.223 1 97.81 126 ALA B CA 1
ATOM 2475 C C . ALA B 1 126 ? 11.086 15.82 -5.285 1 97.81 126 ALA B C 1
ATOM 2477 O O . ALA B 1 126 ? 12.062 15.844 -6.035 1 97.81 126 ALA B O 1
ATOM 2478 N N . ARG B 1 127 ? 10.742 16.797 -4.527 1 97.5 127 ARG B N 1
ATOM 2479 C CA . ARG B 1 127 ? 11.562 18 -4.469 1 97.5 127 ARG B CA 1
ATOM 2480 C C . ARG B 1 127 ? 12.961 17.672 -3.953 1 97.5 127 ARG B C 1
ATOM 2482 O O . ARG B 1 127 ? 13.961 18.172 -4.496 1 97.5 127 ARG B O 1
ATOM 2489 N N . LEU B 1 128 ? 13.016 16.875 -2.916 1 97.06 128 LEU B N 1
ATOM 2490 C CA . LEU B 1 128 ? 14.289 16.469 -2.338 1 97.06 128 LEU B CA 1
ATOM 2491 C C . LEU B 1 128 ? 15.141 15.727 -3.363 1 97.06 128 LEU B C 1
ATOM 2493 O O . LEU B 1 128 ? 16.328 16.016 -3.518 1 97.06 128 LEU B O 1
ATOM 2497 N N . LEU B 1 129 ? 14.531 14.789 -4.078 1 97.44 129 LEU B N 1
ATOM 2498 C CA . LEU B 1 129 ? 15.234 13.992 -5.078 1 97.44 129 LEU B CA 1
ATOM 2499 C C . LEU B 1 129 ? 15.688 14.867 -6.242 1 97.44 129 LEU B C 1
ATOM 2501 O O . LEU B 1 129 ? 16.812 14.703 -6.742 1 97.44 129 LEU B O 1
ATOM 2505 N N . ALA B 1 130 ? 14.836 15.773 -6.664 1 97.25 130 ALA B N 1
ATOM 2506 C CA . ALA B 1 130 ? 15.188 16.688 -7.746 1 97.25 130 ALA B CA 1
ATOM 2507 C C . ALA B 1 130 ? 16.391 17.562 -7.359 1 97.25 130 ALA B C 1
ATOM 2509 O O . ALA B 1 130 ? 17.281 17.797 -8.172 1 97.25 130 ALA B O 1
ATOM 2510 N N . HIS B 1 131 ? 16.312 18 -6.16 1 95.94 131 HIS B N 1
ATOM 2511 C CA . HIS B 1 131 ? 17.422 18.812 -5.648 1 95.94 131 HIS B CA 1
ATOM 2512 C C . HIS B 1 131 ? 18.734 18.047 -5.715 1 95.94 131 HIS B C 1
ATOM 2514 O O . HIS B 1 131 ? 19.734 18.562 -6.219 1 95.94 131 HIS B O 1
ATOM 2520 N N . GLU B 1 132 ? 18.766 16.797 -5.207 1 95.62 132 GLU B N 1
ATOM 2521 C CA . GLU B 1 132 ? 19.969 15.969 -5.227 1 95.62 132 GLU B CA 1
ATOM 2522 C C . GLU B 1 132 ? 20.406 15.672 -6.656 1 95.62 132 GLU B C 1
ATOM 2524 O O . GLU B 1 132 ? 21.609 15.641 -6.945 1 95.62 132 GLU B O 1
ATOM 2529 N N . SER B 1 133 ? 19.438 15.477 -7.523 1 94.38 133 SER B N 1
ATOM 2530 C CA . SER B 1 133 ? 19.734 15.18 -8.922 1 94.38 133 SER B CA 1
ATOM 2531 C C . SER B 1 133 ? 20.344 16.391 -9.625 1 94.38 133 SER B C 1
ATOM 2533 O O . SER B 1 133 ? 21.328 16.25 -10.352 1 94.38 133 SER B O 1
ATOM 2535 N N . THR B 1 134 ? 19.797 17.531 -9.445 1 95 134 THR B N 1
ATOM 2536 C CA . THR B 1 134 ? 20.266 18.75 -10.086 1 95 134 THR B CA 1
ATOM 2537 C C . THR B 1 134 ? 21.688 19.078 -9.648 1 95 134 THR B C 1
ATOM 2539 O O . THR B 1 134 ? 22.469 19.656 -10.414 1 95 134 THR B O 1
ATOM 2542 N N . ARG B 1 135 ? 22.109 18.656 -8.508 1 94.75 135 ARG B N 1
ATOM 2543 C CA . ARG B 1 135 ? 23.438 18.891 -7.965 1 94.75 135 ARG B CA 1
ATOM 2544 C C . ARG B 1 135 ? 24.406 17.797 -8.375 1 94.75 135 ARG B C 1
ATOM 2546 O O . ARG B 1 135 ? 25.594 17.812 -8.008 1 94.75 135 ARG B O 1
ATOM 2553 N N . GLY B 1 136 ? 23.875 16.797 -9.102 1 92.5 136 GLY B N 1
ATOM 2554 C CA . GLY B 1 136 ? 24.703 15.695 -9.57 1 92.5 136 GLY B CA 1
ATOM 2555 C C . GLY B 1 136 ? 25.016 14.68 -8.492 1 92.5 136 GLY B C 1
ATOM 2556 O O . GLY B 1 136 ? 25.922 13.859 -8.641 1 92.5 136 GLY B O 1
ATOM 2557 N N . GLU B 1 137 ? 24.203 14.68 -7.371 1 92.62 137 GLU B N 1
ATOM 2558 C CA . GLU B 1 137 ? 24.484 13.828 -6.219 1 92.62 137 GLU B CA 1
ATOM 2559 C C . GLU B 1 137 ? 23.656 12.539 -6.277 1 92.62 137 GLU B C 1
ATOM 2561 O O . GLU B 1 137 ? 23.844 11.648 -5.453 1 92.62 137 GLU B O 1
ATOM 2566 N N . LEU B 1 138 ? 22.75 12.453 -7.234 1 93.31 138 LEU B N 1
ATOM 2567 C CA . LEU B 1 138 ? 21.891 11.289 -7.367 1 93.31 138 LEU B CA 1
ATOM 2568 C C . LEU B 1 138 ? 21.5 11.062 -8.82 1 93.31 138 LEU B C 1
ATOM 2570 O O . LEU B 1 138 ? 21.016 11.977 -9.484 1 93.31 138 LEU B O 1
ATOM 2574 N N . ARG B 1 139 ? 21.828 9.945 -9.398 1 91.38 139 ARG B N 1
ATOM 2575 C CA . ARG B 1 139 ? 21.359 9.484 -10.711 1 91.38 139 ARG B CA 1
ATOM 2576 C C . ARG B 1 139 ? 20.641 8.148 -10.594 1 91.38 139 ARG B C 1
ATOM 2578 O O . ARG B 1 139 ? 21.125 7.23 -9.93 1 91.38 139 ARG B O 1
ATOM 2585 N N . HIS B 1 140 ? 19.516 8.109 -11.117 1 92 140 HIS B N 1
ATOM 2586 C CA . HIS B 1 140 ? 18.688 6.902 -11.062 1 92 140 HIS B CA 1
ATOM 2587 C C . HIS B 1 140 ? 17.938 6.695 -12.367 1 92 140 HIS B C 1
ATOM 2589 O O . HIS B 1 140 ? 17.5 7.664 -13 1 92 140 HIS B O 1
ATOM 2595 N N . PRO B 1 141 ? 17.812 5.418 -12.742 1 89.38 141 PRO B N 1
ATOM 2596 C CA . PRO B 1 141 ? 17.078 5.152 -13.984 1 89.38 141 PRO B CA 1
ATOM 2597 C C . PRO B 1 141 ? 15.602 5.516 -13.891 1 89.38 141 PRO B C 1
ATOM 2599 O O . PRO B 1 141 ? 14.984 5.883 -14.898 1 89.38 141 PRO B O 1
ATOM 2602 N N . LEU B 1 142 ? 14.969 5.41 -12.703 1 93.12 142 LEU B N 1
ATOM 2603 C CA . LEU B 1 142 ? 13.586 5.832 -12.516 1 93.12 142 LEU B CA 1
ATOM 2604 C C . LEU B 1 142 ? 13.484 7.352 -12.445 1 93.12 142 LEU B C 1
ATOM 2606 O O . LEU B 1 142 ? 14.375 8.008 -11.914 1 93.12 142 LEU B O 1
ATOM 2610 N N . GLY B 1 143 ? 12.398 7.82 -12.992 1 93.69 143 GLY B N 1
ATOM 2611 C CA . GLY B 1 143 ? 12.141 9.242 -12.859 1 93.69 143 GLY B CA 1
ATOM 2612 C C . GLY B 1 143 ? 11.961 9.688 -11.422 1 93.69 143 GLY B C 1
ATOM 2613 O O . GLY B 1 143 ? 11.594 8.891 -10.562 1 93.69 143 GLY B O 1
ATOM 2614 N N . THR B 1 144 ? 12.141 10.961 -11.203 1 95.62 144 THR B N 1
ATOM 2615 C CA . THR B 1 144 ? 12.109 11.562 -9.875 1 95.62 144 THR B CA 1
ATOM 2616 C C . THR B 1 144 ? 10.758 11.312 -9.195 1 95.62 144 THR B C 1
ATOM 2618 O O . THR B 1 144 ? 10.703 10.938 -8.023 1 95.62 144 THR B O 1
ATOM 2621 N N . ASN B 1 145 ? 9.672 11.461 -9.898 1 94.5 145 ASN B N 1
ATOM 2622 C CA . ASN B 1 145 ? 8.344 11.273 -9.328 1 94.5 145 ASN B CA 1
ATOM 2623 C C . ASN B 1 145 ? 8.094 9.812 -8.953 1 94.5 145 ASN B C 1
ATOM 2625 O O . ASN B 1 145 ? 7.492 9.531 -7.918 1 94.5 145 ASN B O 1
ATOM 2629 N N . ASP B 1 146 ? 8.547 8.891 -9.773 1 93.94 146 ASP B N 1
ATOM 2630 C CA . ASP B 1 146 ? 8.406 7.465 -9.484 1 93.94 146 ASP B CA 1
ATOM 2631 C C . ASP B 1 146 ? 9.211 7.07 -8.25 1 93.94 146 ASP B C 1
ATOM 2633 O O . ASP B 1 146 ? 8.734 6.289 -7.418 1 93.94 146 ASP B O 1
ATOM 2637 N N . LEU B 1 147 ? 10.375 7.66 -8.195 1 95.25 147 LEU B N 1
ATOM 2638 C CA . LEU B 1 147 ? 11.227 7.383 -7.043 1 95.25 147 LEU B CA 1
ATOM 2639 C C . LEU B 1 147 ? 10.594 7.918 -5.762 1 95.25 147 LEU B C 1
ATOM 2641 O O . LEU B 1 147 ? 10.578 7.23 -4.738 1 95.25 147 LEU B O 1
ATOM 2645 N N . ALA B 1 148 ? 10.109 9.141 -5.852 1 97.12 148 ALA B N 1
ATOM 2646 C CA . ALA B 1 148 ? 9.469 9.742 -4.691 1 97.12 148 ALA B CA 1
ATOM 2647 C C . ALA B 1 148 ? 8.273 8.914 -4.227 1 97.12 148 ALA B C 1
ATOM 2649 O O . ALA B 1 148 ? 8.133 8.633 -3.033 1 97.12 148 ALA B O 1
ATOM 2650 N N . TYR B 1 149 ? 7.469 8.523 -5.148 1 95.19 149 TYR B N 1
ATOM 2651 C CA . TYR B 1 149 ? 6.305 7.691 -4.855 1 95.19 149 TYR B CA 1
ATOM 2652 C C . TYR B 1 149 ? 6.723 6.375 -4.215 1 95.19 149 TYR B C 1
ATOM 2654 O O . TYR B 1 149 ? 6.141 5.953 -3.213 1 95.19 149 TYR B O 1
ATOM 2662 N N . LEU B 1 150 ? 7.711 5.75 -4.77 1 95.19 150 LEU B N 1
ATOM 2663 C CA . LEU B 1 150 ? 8.195 4.477 -4.254 1 95.19 150 LEU B CA 1
ATOM 2664 C C . LEU B 1 150 ? 8.711 4.629 -2.826 1 95.19 150 LEU B C 1
ATOM 2666 O O . LEU B 1 150 ? 8.461 3.766 -1.979 1 95.19 150 LEU B O 1
ATOM 2670 N N . ILE B 1 151 ? 9.422 5.672 -2.58 1 97.5 151 ILE B N 1
ATOM 2671 C CA . ILE B 1 151 ? 9.938 5.934 -1.24 1 97.5 151 ILE B CA 1
ATOM 2672 C C . ILE B 1 151 ? 8.773 6.035 -0.253 1 97.5 151 ILE B C 1
ATOM 2674 O O . ILE B 1 151 ? 8.805 5.414 0.813 1 97.5 151 ILE B O 1
ATOM 2678 N N . VAL B 1 152 ? 7.742 6.742 -0.581 1 96.75 152 VAL B N 1
ATOM 2679 C CA . VAL B 1 152 ? 6.586 6.93 0.292 1 96.75 152 VAL B CA 1
ATOM 2680 C C . VAL B 1 152 ? 5.875 5.594 0.498 1 96.75 152 VAL B C 1
ATOM 2682 O O . VAL B 1 152 ? 5.465 5.266 1.614 1 96.75 152 VAL B O 1
ATOM 2685 N N . ARG B 1 153 ? 5.766 4.805 -0.528 1 94.06 153 ARG B N 1
ATOM 2686 C CA . ARG B 1 153 ? 5.156 3.484 -0.409 1 94.06 153 ARG B CA 1
ATOM 2687 C C . ARG B 1 153 ? 5.973 2.59 0.518 1 94.06 153 ARG B C 1
ATOM 2689 O O . ARG B 1 153 ? 5.41 1.826 1.306 1 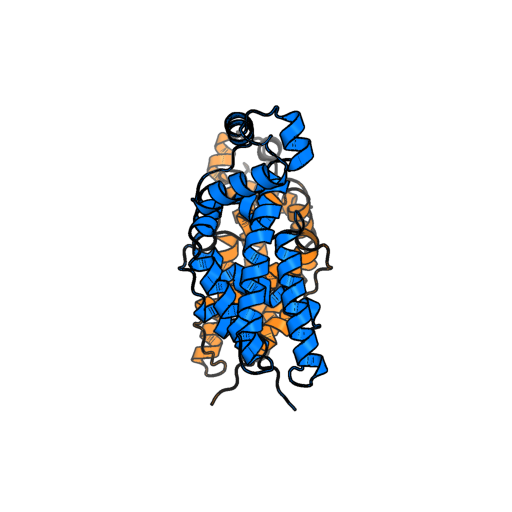94.06 153 ARG B O 1
ATOM 2696 N N . ILE B 1 154 ? 7.262 2.65 0.406 1 95.38 154 ILE B N 1
ATOM 2697 C CA . ILE B 1 154 ? 8.133 1.881 1.292 1 95.38 154 ILE B CA 1
ATOM 2698 C C . ILE B 1 154 ? 7.898 2.309 2.74 1 95.38 154 ILE B C 1
ATOM 2700 O O . ILE B 1 154 ? 7.73 1.465 3.623 1 95.38 154 ILE B O 1
ATOM 2704 N N . ILE B 1 155 ? 7.891 3.59 2.963 1 96.62 155 ILE B N 1
ATOM 2705 C CA . ILE B 1 155 ? 7.605 4.105 4.297 1 96.62 155 ILE B CA 1
ATOM 2706 C C . ILE B 1 155 ? 6.281 3.529 4.801 1 96.62 155 ILE B C 1
ATOM 2708 O O . ILE B 1 155 ? 6.227 2.945 5.883 1 96.62 155 ILE B O 1
ATOM 2712 N N . GLU B 1 156 ? 5.219 3.658 4.004 1 92.62 156 GLU B N 1
ATOM 2713 C CA . GLU B 1 156 ? 3.891 3.174 4.367 1 92.62 156 GLU B CA 1
ATOM 2714 C C . GLU B 1 156 ? 3.904 1.67 4.629 1 92.62 156 GLU B C 1
ATOM 2716 O O . GLU B 1 156 ? 3.184 1.179 5.5 1 92.62 156 GLU B O 1
ATOM 2721 N N . SER B 1 157 ? 4.699 0.929 3.895 1 91.88 157 SER B N 1
ATOM 2722 C CA . SER B 1 157 ? 4.77 -0.523 4.02 1 91.88 157 SER B CA 1
ATOM 2723 C C . SER B 1 157 ? 5.309 -0.938 5.383 1 91.88 157 SER B C 1
ATOM 2725 O O . SER B 1 157 ? 4.82 -1.896 5.984 1 91.88 157 SER B O 1
ATOM 2727 N N . PHE B 1 158 ? 6.25 -0.188 5.91 1 92.38 158 PHE B N 1
ATOM 2728 C CA . PHE B 1 158 ? 6.914 -0.625 7.133 1 92.38 158 PHE B CA 1
ATOM 2729 C C . PHE B 1 158 ? 6.277 0.024 8.359 1 92.38 158 PHE B C 1
ATOM 2731 O O . PHE B 1 158 ? 6.332 -0.529 9.453 1 92.38 158 PHE B O 1
ATOM 2738 N N . ILE B 1 159 ? 5.621 1.156 8.188 1 89.94 159 ILE B N 1
ATOM 2739 C CA . ILE B 1 159 ? 5.086 1.793 9.383 1 89.94 159 ILE B CA 1
ATOM 2740 C C . ILE B 1 159 ? 3.688 1.251 9.672 1 89.94 159 ILE B C 1
ATOM 2742 O O . ILE B 1 159 ? 3.203 1.339 10.805 1 89.94 159 ILE B O 1
ATOM 2746 N N . TYR B 1 160 ? 3.029 0.687 8.648 1 83.88 160 TYR B N 1
ATOM 2747 C CA . TYR B 1 160 ? 1.704 0.107 8.836 1 83.88 160 TYR B CA 1
ATOM 2748 C C . TYR B 1 160 ? 1.772 -1.415 8.852 1 83.88 160 TYR B C 1
ATOM 2750 O O . TYR B 1 160 ? 0.754 -2.092 8.688 1 83.88 160 TYR B O 1
ATOM 2758 N N . ALA B 1 161 ? 2.92 -1.974 9.023 1 80.88 161 ALA B N 1
ATOM 2759 C CA . ALA B 1 161 ? 3.131 -3.418 8.969 1 80.88 161 ALA B CA 1
ATOM 2760 C C . ALA B 1 161 ? 2.287 -4.133 10.023 1 80.88 161 ALA B C 1
ATOM 2762 O O . ALA B 1 161 ? 1.769 -5.223 9.773 1 80.88 161 ALA B O 1
ATOM 2763 N N . ASP B 1 162 ? 2.121 -3.545 11.125 1 79.25 162 ASP B N 1
ATOM 2764 C CA . ASP B 1 162 ? 1.338 -4.148 12.203 1 79.25 162 ASP B CA 1
ATOM 2765 C C . ASP B 1 162 ? -0.136 -4.254 11.812 1 79.25 162 ASP B C 1
ATOM 2767 O O . ASP B 1 162 ? -0.818 -5.203 12.195 1 79.25 162 ASP B O 1
ATOM 2771 N N . LEU B 1 163 ? -0.634 -3.305 11.062 1 74.5 163 LEU B N 1
ATOM 2772 C CA . LEU B 1 163 ? -2.033 -3.262 10.648 1 74.5 163 LEU B CA 1
ATOM 2773 C C . LEU B 1 163 ? -2.271 -4.16 9.438 1 74.5 163 LEU B C 1
ATOM 2775 O O . LEU B 1 163 ? -3.389 -4.637 9.227 1 74.5 163 LEU B O 1
ATOM 2779 N N . ILE B 1 164 ? -1.142 -4.34 8.703 1 73.69 164 ILE B N 1
ATOM 2780 C CA . ILE B 1 164 ? -1.299 -5.012 7.418 1 73.69 164 ILE B CA 1
ATOM 2781 C C . ILE B 1 164 ? -0.835 -6.461 7.531 1 73.69 164 ILE B C 1
ATOM 2783 O O . ILE B 1 164 ? -1.542 -7.379 7.113 1 73.69 164 ILE B O 1
ATOM 2787 N N . THR B 1 165 ? 0.353 -6.766 8.195 1 76.88 165 THR B N 1
ATOM 2788 C CA . THR B 1 165 ? 0.945 -8.102 8.234 1 76.88 165 THR B CA 1
ATOM 2789 C C . THR B 1 165 ? 1.06 -8.594 9.68 1 76.88 165 THR B C 1
ATOM 2791 O O . THR B 1 165 ? 1.306 -9.773 9.914 1 76.88 165 THR B O 1
ATOM 2794 N N . GLY B 1 166 ? 0.873 -7.758 10.617 1 78.25 166 GLY B N 1
ATOM 2795 C CA . GLY B 1 166 ? 1.045 -8.117 12.016 1 78.25 166 GLY B CA 1
ATOM 2796 C C . GLY B 1 166 ? 2.471 -7.945 12.508 1 78.25 166 GLY B C 1
ATOM 2797 O O . GLY B 1 166 ? 2.768 -8.195 13.672 1 78.25 166 GLY B O 1
ATOM 2798 N N . GLU B 1 167 ? 3.402 -7.488 11.602 1 83.31 167 GLU B N 1
ATOM 2799 C CA . GLU B 1 167 ? 4.797 -7.285 11.977 1 83.31 167 GLU B CA 1
ATOM 2800 C C . GLU B 1 167 ? 4.988 -5.945 12.68 1 83.31 167 GLU B C 1
ATOM 2802 O O . GLU B 1 167 ? 4.137 -5.062 12.594 1 83.31 167 GLU B O 1
ATOM 2807 N N . GLU B 1 168 ? 6.102 -5.82 13.406 1 87.88 168 GLU B N 1
ATOM 2808 C CA . GLU B 1 168 ? 6.414 -4.582 14.109 1 87.88 168 GLU B CA 1
ATOM 2809 C C . GLU B 1 168 ? 6.945 -3.52 13.148 1 87.88 168 GLU B C 1
ATOM 2811 O O . GLU B 1 168 ? 7.84 -3.793 12.352 1 87.88 168 GLU B O 1
ATOM 2816 N N . PRO B 1 169 ? 6.316 -2.352 13.258 1 90.19 169 PRO B N 1
ATOM 2817 C CA . PRO B 1 169 ? 6.879 -1.263 12.453 1 90.19 169 PRO B CA 1
ATOM 2818 C C . PRO B 1 169 ? 8.352 -1.009 12.758 1 90.19 169 PRO B C 1
ATOM 2820 O O . PRO B 1 169 ? 8.773 -1.097 13.914 1 90.19 169 PRO B O 1
ATOM 2823 N N . GLU B 1 170 ? 9.164 -0.823 11.758 1 92.69 170 GLU B N 1
ATOM 2824 C CA . GLU B 1 170 ? 10.594 -0.619 11.93 1 92.69 170 GLU B CA 1
ATOM 2825 C C . GLU B 1 170 ? 11.125 0.448 10.977 1 92.69 170 GLU B C 1
ATOM 2827 O O . GLU B 1 170 ? 11.344 0.175 9.797 1 92.69 170 GLU B O 1
ATOM 2832 N N . ALA B 1 171 ? 11.477 1.606 11.523 1 95.5 171 ALA B N 1
ATOM 2833 C CA . ALA B 1 171 ? 11.977 2.729 10.734 1 95.5 171 ALA B CA 1
ATOM 2834 C C . ALA B 1 171 ? 13.328 2.396 10.102 1 95.5 171 ALA B C 1
ATOM 2836 O O . ALA B 1 171 ? 13.633 2.859 9 1 95.5 171 ALA B O 1
ATOM 2837 N N . ALA B 1 172 ? 14.125 1.604 10.789 1 95.19 172 ALA B N 1
ATOM 2838 C CA . ALA B 1 172 ? 15.445 1.237 10.281 1 95.19 172 ALA B CA 1
ATOM 2839 C C . ALA B 1 172 ? 15.336 0.484 8.961 1 95.19 172 ALA B C 1
ATOM 2841 O O . ALA B 1 172 ? 16.188 0.626 8.086 1 95.19 172 ALA B O 1
ATOM 2842 N N . LYS B 1 173 ? 14.305 -0.304 8.805 1 95.31 173 LYS B N 1
ATOM 2843 C CA . LYS B 1 173 ? 14.086 -1.03 7.559 1 95.31 173 LYS B CA 1
ATOM 2844 C C . LYS B 1 173 ? 13.766 -0.074 6.414 1 95.31 173 LYS B C 1
ATOM 2846 O O . LYS B 1 173 ? 14.141 -0.321 5.266 1 95.31 173 LYS B O 1
ATOM 2851 N N . VAL B 1 174 ? 13.031 1.026 6.754 1 97.06 174 VAL B N 1
ATOM 2852 C CA . VAL B 1 174 ? 12.734 2.047 5.754 1 97.06 174 VAL B CA 1
ATOM 2853 C C . VAL B 1 174 ? 14.039 2.639 5.219 1 97.06 174 VAL B C 1
ATOM 2855 O O . VAL B 1 174 ? 14.25 2.684 4.004 1 97.06 174 VAL B O 1
ATOM 2858 N N . GLU B 1 175 ? 14.867 3.057 6.16 1 96.31 175 GLU B N 1
ATOM 2859 C CA . GLU B 1 175 ? 16.125 3.67 5.758 1 96.31 175 GLU B CA 1
ATOM 2860 C C . GLU B 1 175 ? 16.969 2.705 4.93 1 96.31 175 GLU B C 1
ATOM 2862 O O . GLU B 1 175 ? 17.531 3.086 3.895 1 96.31 175 GLU B O 1
ATOM 2867 N N . THR B 1 176 ? 17.062 1.47 5.355 1 94.31 176 THR B N 1
ATOM 2868 C CA . THR B 1 176 ? 17.844 0.448 4.66 1 94.31 176 THR B CA 1
ATOM 2869 C C . THR B 1 176 ? 17.281 0.212 3.258 1 94.31 176 THR B C 1
ATOM 2871 O O . THR B 1 176 ? 18.047 0.156 2.287 1 94.31 176 THR B O 1
ATOM 2874 N N . ALA B 1 177 ? 15.969 0.098 3.111 1 94.81 177 ALA B N 1
ATOM 2875 C CA . ALA B 1 177 ? 15.336 -0.165 1.824 1 94.81 177 ALA B CA 1
ATOM 2876 C C . ALA B 1 177 ? 15.516 1.013 0.872 1 94.81 177 ALA B C 1
ATOM 2878 O O . ALA B 1 177 ? 15.859 0.826 -0.298 1 94.81 177 ALA B O 1
ATOM 2879 N N . VAL B 1 178 ? 15.297 2.244 1.378 1 96.5 178 VAL B N 1
ATOM 2880 C CA . VAL B 1 178 ? 15.414 3.438 0.547 1 96.5 178 VAL B CA 1
ATOM 2881 C C . VAL B 1 178 ? 16.875 3.629 0.117 1 96.5 178 VAL B C 1
ATOM 2883 O O . VAL B 1 178 ? 17.141 3.979 -1.033 1 96.5 178 VAL B O 1
ATOM 2886 N N . ALA B 1 179 ? 17.812 3.352 1.043 1 94.25 179 ALA B N 1
ATOM 2887 C CA . ALA B 1 179 ? 19.234 3.434 0.691 1 94.25 179 ALA B CA 1
ATOM 2888 C C . ALA B 1 179 ? 19.578 2.453 -0.427 1 94.25 179 ALA B C 1
ATOM 2890 O O . ALA B 1 179 ? 20.312 2.793 -1.352 1 94.25 179 ALA B O 1
ATOM 2891 N N . ALA B 1 180 ? 19.016 1.295 -0.341 1 91.56 180 ALA B N 1
ATOM 2892 C CA . ALA B 1 180 ? 19.281 0.274 -1.354 1 91.56 180 ALA B CA 1
ATOM 2893 C C . ALA B 1 180 ? 18.75 0.708 -2.717 1 91.56 180 ALA B C 1
ATOM 2895 O O . ALA B 1 180 ? 19.406 0.511 -3.74 1 91.56 180 ALA B O 1
ATOM 2896 N N . ILE B 1 181 ? 17.547 1.292 -2.75 1 92.38 181 ILE B N 1
ATOM 2897 C CA . ILE B 1 181 ? 16.922 1.736 -3.99 1 92.38 181 ILE B CA 1
ATOM 2898 C C . ILE B 1 181 ? 17.75 2.869 -4.605 1 92.38 181 ILE B C 1
ATOM 2900 O O . ILE B 1 181 ? 17.875 2.959 -5.828 1 92.38 181 ILE B O 1
ATOM 2904 N N . LEU B 1 182 ? 18.266 3.701 -3.73 1 93.19 182 LEU B N 1
ATOM 2905 C CA . LEU B 1 182 ? 18.875 4.93 -4.23 1 93.19 182 LEU B CA 1
ATOM 2906 C C . LEU B 1 182 ? 20.375 4.75 -4.43 1 93.19 182 LEU B C 1
ATOM 2908 O O . LEU B 1 182 ? 21.062 5.684 -4.84 1 93.19 182 LEU B O 1
ATOM 2912 N N . ARG B 1 183 ? 21 3.598 -3.891 1 79.75 183 ARG B N 1
ATOM 2913 C CA . ARG B 1 183 ? 22.406 3.336 -4.117 1 79.75 183 ARG B CA 1
ATOM 2914 C C . ARG B 1 183 ? 22.703 3.102 -5.598 1 79.75 183 ARG B C 1
ATOM 2916 O O . ARG B 1 183 ? 23.828 2.777 -5.973 1 79.75 183 ARG B O 1
ATOM 2923 N N . ALA B 1 184 ? 21.734 3.16 -6.629 1 55.47 184 ALA B N 1
ATOM 2924 C CA . ALA B 1 184 ? 22.016 2.887 -8.031 1 55.47 184 ALA B CA 1
ATOM 2925 C C . ALA B 1 184 ? 23.281 3.605 -8.484 1 55.47 184 ALA B C 1
ATOM 2927 O O . ALA B 1 184 ? 23.562 4.719 -8.039 1 55.47 184 ALA B O 1
ATOM 2928 N N . ASP B 1 185 ? 24.5 2.783 -8.586 1 47.81 185 ASP B N 1
ATOM 2929 C CA . ASP B 1 185 ? 25.797 3.168 -9.141 1 47.81 185 ASP B CA 1
ATOM 2930 C C . ASP B 1 185 ? 25.625 4.055 -10.375 1 47.81 185 ASP B C 1
ATOM 2932 O O . ASP B 1 185 ? 24.656 3.908 -11.117 1 47.81 185 ASP B O 1
ATOM 2936 N N . GLY B 1 186 ? 26.266 5.32 -10.602 1 37.25 186 GLY B N 1
ATOM 2937 C CA . GLY B 1 186 ? 26.812 5.84 -11.844 1 37.25 186 GLY B CA 1
ATOM 2938 C C . GLY B 1 186 ? 27.203 4.75 -12.828 1 37.25 186 GLY B C 1
ATOM 2939 O O . GLY B 1 186 ? 27.266 3.574 -12.469 1 37.25 186 GLY B O 1
ATOM 2940 N N . PRO B 1 187 ? 27.625 5.184 -14.086 1 31.52 187 PRO B N 1
ATOM 2941 C CA . PRO B 1 187 ? 2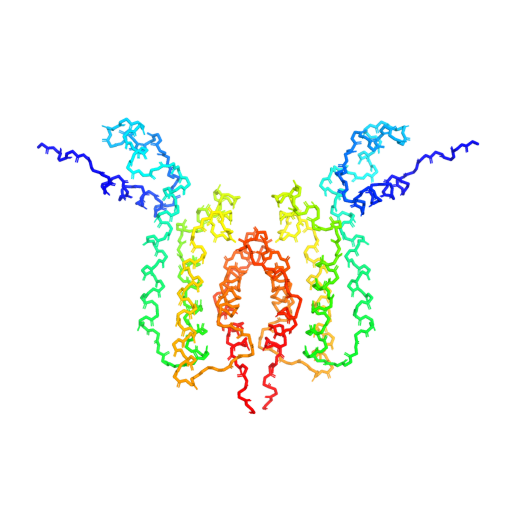8.359 4.324 -15.016 1 31.52 187 PRO B CA 1
ATOM 2942 C C . PRO B 1 187 ? 29.297 3.346 -14.289 1 31.52 187 PRO B C 1
ATOM 2944 O O . PRO B 1 187 ? 29.719 3.613 -13.164 1 31.52 187 PRO B O 1
#

Secondary structure (DSSP, 8-state):
------HHHHHHHHHHHHHTT----HHHHHHHHT--HHHHHHHH-SHHHHHHHHHHHHHHHHHHHHHHH--S-HHHHHHHHHHHHHHHHHH-HHHHHHHHHSHHHHHHHHHSTTSSHHHHHHHHHHHHHHHHHHTTS---SS-HHHHHHHHHHHHHHHHSHHHHTSPPP-HHHHHHHHHHHH-----/------HHHHHHHHHHHHHTT----HHHHHHHHT--HHHHHHHH-SHHHHHHHHHHHHHHHHHHHHHHH--S-HHHHHHHHHHHHHHHHHH-HHHHHHHHHSHHHHHHHHHSTTSSHHHHHHHHHHHHHHHHHHTTS---SS-HHHHHHHHHHHHHHHHSHHHHTSPPP-HHHHHHHHHHHHT----

Solvent-accessible surface area (backbone atoms only — not comparable to full-atom values): 19684 Å² total; per-residue (Å²): 127,82,75,77,78,43,57,65,54,52,50,52,51,47,42,49,39,34,62,71,51,41,87,76,46,69,69,59,51,23,60,77,62,70,51,54,67,69,58,47,34,74,58,47,49,53,70,67,54,37,52,49,53,42,51,42,66,54,47,51,58,52,50,50,50,44,56,72,67,50,64,82,63,27,33,61,28,54,10,50,38,50,15,52,49,34,40,54,53,68,68,30,60,28,57,52,40,44,43,69,74,38,44,71,60,40,47,42,41,45,70,24,63,79,32,63,51,37,56,53,54,27,50,50,42,22,50,53,47,46,53,26,33,76,70,70,47,43,64,64,94,63,52,53,64,59,47,16,44,48,49,50,50,46,35,53,53,32,60,41,18,46,81,30,72,65,41,79,56,41,31,68,57,35,21,52,50,40,27,29,46,43,56,43,77,68,134,129,83,74,79,78,46,59,67,53,52,49,52,50,46,44,51,38,34,62,71,49,41,85,75,47,69,70,60,50,22,59,74,62,70,50,55,65,67,58,49,33,73,59,46,49,54,71,66,55,38,51,50,53,42,52,42,67,54,48,52,59,52,50,51,51,44,55,71,67,50,64,83,63,28,32,61,27,52,11,50,37,51,16,51,50,33,41,51,52,67,68,30,59,27,58,52,41,44,41,66,76,38,43,71,61,40,48,44,41,46,68,25,62,80,32,62,50,38,54,53,54,27,49,49,42,24,51,53,47,45,52,25,33,76,72,70,47,41,62,64,95,64,53,53,64,59,48,16,45,49,49,49,50,46,38,52,54,33,57,42,18,46,80,32,73,64,41,79,56,41,32,67,57,33,20,53,50,40,29,32,42,44,56,44,73,73,135

Nearest PDB structures (foldseek):
  4za6-assembly2_B  TM=8.509E-01  e=2.727E-10  Rhodococcus erythropolis
  6ho0-assembly1_A-2  TM=5.351E-01  e=4.374E-04  Mycobacterium tuberculosis H37Rv
  7xy5-assembly1_A  TM=5.550E-01  e=1.638E-03  Vibrio cholerae
  7ky1-assembly1_A  TM=6.388E-01  e=7.065E-03  Streptomyces coelicolor
  3vpr-assembly2_C  TM=5.305E-01  e=3.651E-03  Thermus thermophilus HB8

Foldseek 3Di:
DPPQDDLVNLLVVQLVCLLVLHDRDLVVSCVVSVHDSVVNCVSQNDPLSSVLVSLCVPLVVQLVVLLVPQDDAFLLSLLSSLLSSLVVLLPRVSNVSCCVVPVVSSCPACPDPNHCNLVVQLVVQLVRNVVRVVVVRFDDPDDSSVLSSVLSVLSVCQSCCCVPVVDHRHSVVSSVVSSVRGVPDDD/DPPQDDLVNLLVVQLVCLLVLHDRDLVVSCVVSVHDSVVNCVSQNDPLSSVLVSLCVPLVVQLVVLLVPQDDAFLLSLLSSLLSSLVVLLPRVSNVSCCVVPVVSSCPACPDPNHCNLVVQLVVQLVRNVVRVVVVRFDDPDDSSVLSSVLSVLSVCQSCCCVPVVDHRHSVVSSVVSSVRGVPDDD

Radius of gyration: 23.53 Å; Cα contacts (8 Å, |Δi|>4): 463; chains: 2; bounding box: 62×77×46 Å

InterPro domains:
  IPR041485 QsdR, TetR regulatory C-terminal domain [PF18598] (73-183)

pLDDT: mean 92.32, std 9.73, range [31.52, 98.5]

Sequence (374 aa):
MSARPTATDAFRLARRTFLAGERVDLKRLAAELDVDRSTLFRWLGNRDQLLVDILISLSDPTLRTIVRDAEGTGGRRVARIAGAYAAALIDASYYREFMRREPERALRLITTKASPVQRRVVDEFARLLAHESTRGELRHPLGTNDLAYLIVRIIESFIYADLITGEEPEAAKVETAVAAILRADGPMSARPTATDAFRLARRTFLAGERVDLKRLAAELDVDRSTLFRWLGNRDQLLVDILISLSDPTLRTIVRDAEGTGGRRVARIAGAYAAALIDASYYREFMRREPERALRLITTKASPVQRRVVDEFARLLAHESTRGELRHPLGTNDLAYLIVRIIESFIYADLITGEEPEAAKVETAVAAILRADGP